Protein AF-A0A7S0T4D9-F1 (afdb_monomer_lite)

pLDDT: mean 81.56, std 19.43, range [29.16, 98.19]

Sequence (264 aa):
RQKGAHVTDAVVVVEGTNDARAVTRAVTPSGGTLTLKGSYNAKMGHYNVPAEVMRLVAAAAAAHPQVIVLTDSDTAGRQLRSRIVQEVPGALHAFLGTHESSAAADTRYHHAGNVGVEHATPRAIRRALNAARTAASAGGSAGVARAVFAREDLRRLGLCGPQGGEAAPDPLWKALGGVAARRRLVGEFLGVGDCDARQLLRQMNLFFSKSEVDAAVASLPKDGEAVPAKLTDGGSDKGTGAAKEPDFDLFAYVAPGEAPPGFR

Foldseek 3Di:
DPPDDALLQEEEEEADDLLLVLQCVLHNRPLGYAHQPWDQDPVVRAIDGDPVSLVVQQVRLVVTPAYEYDYWLARNRLRHVLQCCQSPQRHWYFAAFLVQAFACADDPQDHGLAITSSRHDSVRSSVRSRLTGGWCAPHHPRAQNDPQDDLVNCVVLQQDADDDPPDDRDPQQVLLVHNQLLNQQLSNGRSNGRDHSVRSSSVCRTRNDPVSSVLSSVQRDDRPGDRDDRRDNRPDDPDDDDDDDDDDDPPDDDDPPDDDPPTD

Structure (mmCIF, N/CA/C/O backbone):
data_AF-A0A7S0T4D9-F1
#
_entry.id   AF-A0A7S0T4D9-F1
#
loop_
_atom_site.group_PDB
_atom_site.id
_atom_site.type_symbol
_atom_site.label_atom_id
_atom_site.label_alt_id
_atom_site.label_comp_id
_atom_site.label_asym_id
_atom_site.label_entity_id
_atom_site.label_seq_id
_atom_site.pdbx_PDB_ins_code
_atom_site.Cartn_x
_atom_site.Cartn_y
_atom_site.Cartn_z
_atom_site.occupancy
_atom_site.B_iso_or_equiv
_atom_site.auth_seq_id
_atom_site.auth_comp_id
_atom_site.auth_asym_id
_atom_site.auth_atom_id
_atom_site.pdbx_PDB_model_num
ATOM 1 N N . ARG A 1 1 ? -27.128 -10.957 2.489 1.00 33.22 1 ARG A N 1
ATOM 2 C CA . ARG A 1 1 ? -27.180 -9.486 2.299 1.00 33.22 1 ARG A CA 1
ATOM 3 C C . ARG A 1 1 ? -26.476 -8.830 3.487 1.00 33.22 1 ARG A C 1
ATOM 5 O O . ARG A 1 1 ? -27.115 -8.633 4.509 1.00 33.22 1 ARG A O 1
ATOM 12 N N . GLN A 1 2 ? -25.167 -8.581 3.408 1.00 33.50 2 GLN A N 1
ATOM 13 C CA . GLN A 1 2 ? -24.481 -7.760 4.412 1.00 33.50 2 GLN A CA 1
ATOM 14 C C . GLN A 1 2 ? -24.824 -6.297 4.110 1.00 33.50 2 GLN A C 1
ATOM 16 O O . GLN A 1 2 ? -24.612 -5.850 2.985 1.00 33.50 2 GLN A O 1
ATOM 21 N N . LYS A 1 3 ? -25.413 -5.572 5.069 1.00 35.25 3 LYS A N 1
ATOM 22 C CA . LYS A 1 3 ? -25.436 -4.104 5.020 1.00 35.25 3 LYS A CA 1
ATOM 23 C C . LYS A 1 3 ? -23.968 -3.674 5.023 1.00 35.25 3 LYS A C 1
ATOM 25 O O . LYS A 1 3 ? -23.297 -3.870 6.030 1.00 35.25 3 LYS A O 1
ATOM 30 N N . GLY A 1 4 ? -23.455 -3.235 3.875 1.00 40.69 4 GLY A N 1
ATOM 31 C CA . GLY A 1 4 ? -22.057 -2.845 3.734 1.00 40.69 4 GLY A CA 1
ATOM 32 C C . GLY A 1 4 ? -21.788 -1.659 4.645 1.00 40.69 4 GLY A C 1
ATOM 33 O O . GLY A 1 4 ? -22.365 -0.598 4.433 1.00 40.69 4 GLY A O 1
ATOM 34 N N . ALA A 1 5 ? -20.980 -1.859 5.684 1.00 55.09 5 ALA A N 1
ATOM 35 C CA . ALA A 1 5 ? -20.487 -0.755 6.494 1.00 55.09 5 ALA A CA 1
ATOM 36 C C . ALA A 1 5 ? -19.731 0.200 5.561 1.00 55.09 5 ALA A C 1
ATOM 38 O O . ALA A 1 5 ? -18.856 -0.224 4.798 1.00 55.09 5 ALA A O 1
ATOM 39 N N . HIS A 1 6 ? -20.165 1.458 5.548 1.00 66.25 6 HIS A N 1
ATOM 40 C CA . HIS A 1 6 ? -19.620 2.467 4.657 1.00 66.25 6 HIS A CA 1
ATOM 41 C C . HIS A 1 6 ? -18.226 2.864 5.148 1.00 66.25 6 HIS A C 1
ATOM 43 O O . HIS A 1 6 ? -17.935 2.784 6.337 1.00 66.25 6 HIS A O 1
ATOM 49 N N . VAL A 1 7 ? -17.369 3.362 4.252 1.00 70.50 7 VAL A N 1
ATOM 50 C CA . VAL A 1 7 ? -16.059 3.937 4.623 1.00 70.50 7 VAL A CA 1
ATOM 51 C C . VAL A 1 7 ? -16.165 4.993 5.739 1.00 70.50 7 VAL A C 1
ATOM 53 O O . VAL A 1 7 ? -15.232 5.197 6.510 1.00 70.50 7 VAL A O 1
ATOM 56 N N . THR A 1 8 ? -17.323 5.645 5.858 1.00 77.06 8 THR A N 1
ATOM 57 C CA . THR A 1 8 ? -17.649 6.609 6.914 1.00 77.06 8 THR A CA 1
ATOM 58 C C . THR A 1 8 ? -17.769 5.983 8.305 1.00 77.06 8 THR A C 1
ATOM 60 O O . THR A 1 8 ? -17.696 6.711 9.286 1.00 77.06 8 THR A O 1
ATOM 63 N N . ASP A 1 9 ? -17.903 4.662 8.423 1.00 84.44 9 ASP A N 1
ATOM 64 C CA . ASP A 1 9 ? -18.039 3.925 9.691 1.00 84.44 9 ASP A CA 1
ATOM 65 C C . ASP A 1 9 ? -16.707 3.322 10.179 1.00 84.44 9 ASP A C 1
ATOM 67 O O . ASP A 1 9 ? -16.677 2.523 11.118 1.00 84.44 9 ASP A O 1
ATOM 71 N N . ALA A 1 10 ? -15.596 3.679 9.528 1.00 92.00 10 ALA A N 1
ATOM 72 C CA . ALA A 1 10 ? -14.271 3.145 9.814 1.00 92.00 10 ALA A CA 1
ATOM 73 C C . ALA A 1 10 ? -13.427 4.078 10.696 1.00 92.00 10 ALA A C 1
ATOM 75 O O . ALA A 1 10 ? -13.675 5.282 10.785 1.00 92.00 10 ALA A O 1
ATOM 76 N N . VAL A 1 11 ? -12.371 3.519 11.287 1.00 97.06 11 VAL A N 1
ATOM 77 C CA . VAL A 1 11 ? -11.176 4.268 11.708 1.00 97.06 11 VAL A CA 1
ATOM 78 C C . VAL A 1 11 ? -10.163 4.200 10.571 1.00 97.06 11 VAL A C 1
ATOM 80 O O . VAL A 1 11 ? -9.852 3.103 10.099 1.00 97.06 11 VAL A O 1
ATOM 83 N N . VAL A 1 12 ? -9.624 5.339 10.130 1.00 97.56 12 VAL A N 1
ATOM 84 C CA . VAL A 1 12 ? -8.596 5.355 9.075 1.00 97.56 12 VAL A CA 1
ATOM 85 C C . VAL A 1 12 ? -7.211 5.540 9.687 1.00 97.56 12 VAL A C 1
ATOM 87 O O . VAL A 1 12 ? -6.925 6.549 10.328 1.00 97.56 12 VAL A O 1
ATOM 90 N N . VAL A 1 13 ? -6.343 4.555 9.486 1.00 98.12 13 VAL A N 1
ATOM 91 C CA . VAL A 1 13 ? -4.964 4.535 9.972 1.00 98.12 13 VAL A CA 1
ATOM 92 C C . VAL A 1 13 ? -4.040 4.987 8.848 1.00 98.12 13 VAL A C 1
ATOM 94 O O . VAL A 1 13 ? -4.022 4.376 7.781 1.00 98.12 13 VAL A O 1
ATOM 97 N N . VAL A 1 14 ? -3.266 6.035 9.093 1.00 97.62 14 VAL A N 1
ATOM 98 C CA . VAL A 1 14 ? -2.359 6.655 8.119 1.00 97.62 14 VAL A CA 1
ATOM 99 C C . VAL A 1 14 ? -0.944 6.780 8.669 1.00 97.62 14 VAL A C 1
ATOM 101 O O . VAL A 1 14 ? -0.722 6.586 9.863 1.00 97.62 14 VAL A O 1
ATOM 104 N N . GLU A 1 15 ? 0.031 7.098 7.823 1.00 92.81 15 GLU A N 1
ATOM 105 C CA . GLU A 1 15 ? 1.434 7.186 8.227 1.00 92.8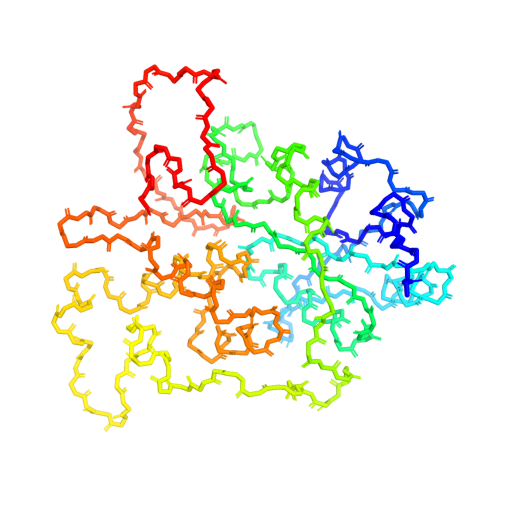1 15 GLU A CA 1
ATOM 106 C C . GLU A 1 15 ? 1.705 8.399 9.131 1.00 92.81 15 GLU A C 1
ATOM 108 O O . GLU A 1 15 ? 2.162 8.241 10.274 1.00 92.81 15 GLU A O 1
ATOM 113 N N . GLY A 1 16 ? 1.327 9.591 8.667 1.00 92.88 16 GLY A N 1
ATOM 114 C CA . GLY A 1 16 ? 1.595 10.864 9.320 1.00 92.88 16 GLY A CA 1
ATOM 115 C C . GLY A 1 16 ? 0.408 11.829 9.386 1.00 92.88 16 GLY A C 1
ATOM 116 O O . GLY A 1 16 ? -0.730 11.562 8.999 1.00 92.88 16 GLY A O 1
ATOM 117 N N . THR A 1 17 ? 0.679 13.009 9.945 1.00 93.25 17 THR A N 1
ATOM 118 C CA . THR A 1 17 ? -0.342 14.039 10.200 1.00 93.25 17 THR A CA 1
ATOM 119 C C . THR A 1 17 ? -0.872 14.679 8.914 1.00 93.25 17 THR A C 1
ATOM 121 O O . THR A 1 17 ? -2.040 15.070 8.860 1.00 93.25 17 THR A O 1
ATOM 124 N N . ASN A 1 18 ? -0.037 14.820 7.881 1.00 93.44 18 ASN A N 1
ATOM 125 C CA . ASN A 1 18 ? -0.464 15.401 6.606 1.00 93.44 18 ASN A CA 1
ATOM 126 C C . ASN A 1 18 ? -1.436 14.471 5.869 1.00 93.44 18 ASN A C 1
ATOM 128 O O . ASN A 1 18 ? -2.467 14.943 5.384 1.00 93.44 18 ASN A O 1
ATOM 132 N N . ASP A 1 19 ? -1.191 13.164 5.918 1.00 95.44 19 ASP A N 1
ATOM 133 C CA . ASP A 1 19 ? -2.092 12.133 5.395 1.00 95.44 19 ASP A CA 1
ATOM 134 C C . ASP A 1 19 ? -3.431 12.161 6.115 1.00 95.44 19 ASP A C 1
ATOM 136 O O . ASP A 1 19 ? -4.485 12.147 5.482 1.00 95.44 19 ASP A O 1
ATOM 140 N N . ALA A 1 20 ? -3.410 12.297 7.446 1.00 95.88 20 ALA A N 1
ATOM 141 C CA . ALA A 1 20 ? -4.629 12.393 8.243 1.00 95.88 20 ALA A CA 1
ATOM 142 C C . ALA A 1 20 ? -5.468 13.601 7.808 1.00 95.88 20 ALA A C 1
ATOM 144 O O . ALA A 1 20 ? -6.685 13.498 7.659 1.00 95.88 20 ALA A O 1
ATOM 145 N N . ARG A 1 21 ? -4.821 14.742 7.538 1.00 95.50 21 ARG A N 1
ATOM 146 C CA . ARG A 1 21 ? -5.496 15.930 6.996 1.00 95.50 21 ARG A CA 1
ATOM 147 C C . ARG A 1 21 ? -6.050 15.673 5.596 1.00 95.50 21 ARG A C 1
ATOM 149 O O . ARG A 1 21 ? -7.150 16.135 5.306 1.00 95.50 21 ARG A O 1
ATOM 156 N N . ALA A 1 22 ? -5.317 14.977 4.729 1.00 95.56 22 ALA A N 1
ATOM 157 C CA . ALA A 1 22 ? -5.773 14.653 3.379 1.00 95.56 22 ALA A CA 1
ATOM 158 C C . ALA A 1 22 ? -6.981 13.713 3.385 1.00 95.56 22 ALA A C 1
ATOM 160 O O . ALA A 1 22 ? -7.964 13.983 2.693 1.00 95.56 22 ALA A O 1
ATOM 161 N N . VAL A 1 23 ? -6.962 12.697 4.248 1.00 95.81 23 VAL A N 1
ATOM 162 C CA . VAL A 1 23 ? -8.109 11.820 4.492 1.00 95.81 23 VAL A CA 1
ATOM 163 C C . VAL A 1 23 ? -9.301 12.625 4.990 1.00 95.81 23 VAL A C 1
ATOM 165 O O . VAL A 1 23 ? -10.350 12.546 4.363 1.00 95.81 23 VAL A O 1
ATOM 168 N N . THR A 1 24 ? -9.145 13.464 6.019 1.00 94.06 24 THR A N 1
ATOM 169 C CA . THR A 1 24 ? -10.251 14.277 6.562 1.00 94.06 24 THR A CA 1
ATOM 170 C C . THR A 1 24 ? -10.853 15.236 5.529 1.00 94.06 24 THR A C 1
ATOM 172 O O . THR A 1 24 ? -12.060 15.472 5.541 1.00 94.06 24 THR A O 1
ATOM 175 N N . ARG A 1 25 ? -10.048 15.770 4.595 1.00 93.56 25 ARG A N 1
ATOM 176 C CA . ARG A 1 25 ? -10.555 16.565 3.456 1.00 93.56 25 ARG A CA 1
ATOM 177 C C . ARG A 1 25 ? -11.352 15.723 2.456 1.00 93.56 25 ARG A C 1
ATOM 179 O O . ARG A 1 25 ? -12.212 16.254 1.757 1.00 93.56 25 ARG A O 1
ATOM 186 N N . ALA A 1 26 ? -11.039 14.436 2.334 1.00 94.00 26 ALA A N 1
ATOM 187 C CA . ALA A 1 26 ? -11.672 13.531 1.384 1.00 94.00 26 ALA A CA 1
ATOM 188 C C . ALA A 1 26 ? -12.946 12.879 1.927 1.00 94.00 26 ALA A C 1
ATOM 190 O O . ALA A 1 26 ? -13.907 12.700 1.171 1.00 94.00 26 ALA A O 1
ATOM 191 N N . VAL A 1 27 ?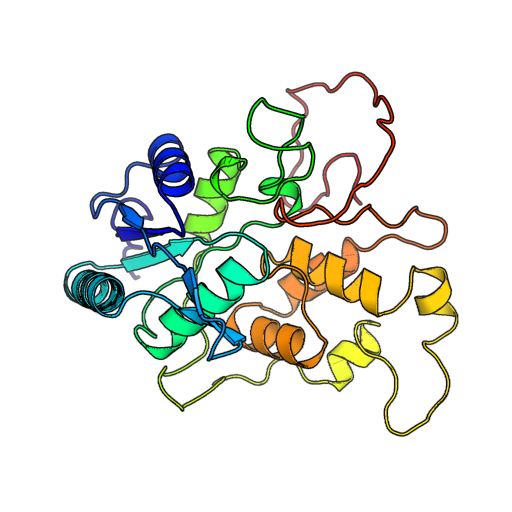 -12.934 12.510 3.205 1.00 92.50 27 VAL A N 1
ATOM 192 C CA . VAL A 1 27 ? -14.006 11.828 3.928 1.00 92.50 27 VAL A CA 1
ATOM 193 C C . VAL A 1 27 ? -13.866 12.115 5.423 1.00 92.50 27 VAL A C 1
ATOM 195 O O . VAL A 1 27 ? -12.759 12.221 5.938 1.00 92.50 27 VAL A O 1
ATOM 198 N N . THR A 1 28 ? -14.982 12.215 6.143 1.00 89.88 28 THR A N 1
ATOM 199 C CA . THR A 1 28 ? -14.981 12.312 7.609 1.00 89.88 28 THR A CA 1
ATOM 200 C C . THR A 1 28 ? -15.311 10.936 8.202 1.00 89.88 28 THR A C 1
ATOM 202 O O . THR A 1 28 ? -16.490 10.595 8.290 1.00 89.88 28 THR A O 1
ATOM 205 N N . PRO A 1 29 ? -14.305 10.108 8.549 1.00 89.50 29 PRO A N 1
ATOM 206 C CA . PRO A 1 29 ? -14.542 8.817 9.191 1.00 89.50 29 PRO A CA 1
ATOM 207 C C . PRO A 1 29 ? -15.088 9.021 10.609 1.00 89.50 29 PRO A C 1
ATOM 209 O O . PRO A 1 29 ? -14.523 9.789 11.387 1.00 89.50 29 PRO A O 1
ATOM 212 N N . SER A 1 30 ? -16.166 8.327 10.968 1.00 88.31 30 SER A N 1
ATOM 213 C CA . SER A 1 30 ? -16.805 8.436 12.288 1.00 88.31 30 SER A CA 1
ATOM 214 C C . SER A 1 30 ? -15.922 7.911 13.422 1.00 88.31 30 SER A C 1
ATOM 216 O O . SER A 1 30 ? -15.979 8.440 14.529 1.00 88.31 30 SER A O 1
ATOM 218 N N . GLY A 1 31 ? -15.058 6.929 13.139 1.00 89.44 31 GLY A N 1
ATOM 219 C CA . GLY A 1 31 ? -14.020 6.460 14.058 1.00 89.44 31 GLY A CA 1
ATOM 220 C C . GLY A 1 31 ? -12.784 7.370 14.120 1.00 89.44 31 GLY A C 1
ATOM 221 O O . GLY A 1 31 ? -11.864 7.113 14.892 1.00 89.44 31 GLY A O 1
ATOM 222 N N . GLY A 1 32 ? -12.744 8.436 13.318 1.00 94.62 32 GLY A N 1
ATOM 223 C CA . GLY A 1 32 ? -11.612 9.351 13.233 1.00 94.62 32 GLY A CA 1
ATOM 224 C C . GLY A 1 32 ? -10.409 8.778 12.478 1.00 94.62 32 GLY A C 1
ATOM 225 O O . GLY A 1 32 ? -10.501 7.794 11.737 1.00 94.62 32 GLY A O 1
ATOM 226 N N . THR A 1 33 ? -9.266 9.444 12.642 1.00 96.50 33 THR A N 1
ATOM 227 C CA . THR A 1 33 ? -7.988 9.058 12.035 1.00 96.50 33 THR A CA 1
ATOM 228 C C . THR A 1 33 ? -6.947 8.733 13.105 1.00 96.50 33 THR A C 1
ATOM 230 O O . THR A 1 33 ? -6.875 9.389 14.145 1.00 96.50 33 THR A O 1
ATOM 233 N N . LEU A 1 34 ? -6.119 7.720 12.848 1.00 96.75 34 LEU A N 1
ATOM 234 C CA . LEU A 1 34 ? -4.983 7.334 13.689 1.00 96.75 34 LEU A CA 1
ATOM 235 C C . LEU A 1 34 ? -3.693 7.423 12.875 1.00 96.75 34 LEU A C 1
ATOM 237 O O . LEU A 1 34 ? -3.675 7.071 11.702 1.00 96.75 34 LEU A O 1
ATOM 241 N N . THR A 1 35 ? -2.604 7.871 13.497 1.00 96.88 35 THR A N 1
ATOM 242 C CA . THR A 1 35 ? -1.299 8.016 12.830 1.00 96.88 35 THR A CA 1
ATOM 243 C C . THR A 1 35 ? -0.325 6.956 13.325 1.00 96.88 35 THR A C 1
ATOM 245 O O . THR A 1 35 ? -0.217 6.737 14.531 1.00 96.88 35 THR A O 1
ATOM 248 N N . LEU A 1 36 ? 0.393 6.309 12.405 1.00 93.62 36 LEU A N 1
ATOM 249 C CA . LEU A 1 36 ? 1.367 5.265 12.721 1.00 93.62 36 LEU A CA 1
ATOM 250 C C . LEU A 1 36 ? 2.658 5.836 13.308 1.00 93.62 36 LEU A C 1
ATOM 252 O O . LEU A 1 36 ? 3.296 5.159 14.113 1.00 93.62 36 LEU A O 1
ATOM 256 N N . LYS A 1 37 ? 3.028 7.072 12.940 1.00 88.56 37 LYS A N 1
ATOM 257 C CA . LYS A 1 37 ? 4.258 7.738 13.409 1.00 88.56 37 LYS A CA 1
ATOM 258 C C . LYS A 1 37 ? 5.478 6.823 13.254 1.00 88.56 37 LYS A C 1
ATOM 260 O O . LYS A 1 37 ? 6.270 6.650 14.184 1.00 88.56 37 LYS A O 1
ATOM 265 N N . GLY A 1 38 ? 5.565 6.179 12.090 1.00 84.94 38 GLY A N 1
ATOM 266 C CA . GLY A 1 38 ? 6.622 5.232 11.777 1.00 84.94 38 GLY A CA 1
ATOM 267 C C . GLY A 1 38 ? 7.998 5.880 11.886 1.00 84.94 38 GLY A C 1
ATOM 268 O O . GLY A 1 38 ? 8.175 7.054 11.569 1.00 84.94 38 GLY A O 1
ATOM 269 N N . SER A 1 39 ? 8.985 5.119 12.348 1.00 85.25 39 SER A N 1
ATOM 270 C CA . SER A 1 39 ? 10.375 5.583 12.386 1.00 85.25 39 SER A CA 1
ATOM 271 C C . SER A 1 39 ? 11.326 4.479 11.953 1.00 85.25 39 SER A C 1
ATOM 273 O O . SER A 1 39 ? 11.115 3.300 12.255 1.00 85.25 39 SER A O 1
ATOM 275 N N . TYR A 1 40 ? 12.376 4.860 11.226 1.00 88.25 40 TYR A N 1
ATOM 276 C CA . TYR A 1 40 ? 13.391 3.917 10.779 1.00 88.25 40 TYR A CA 1
ATOM 277 C C . TYR A 1 40 ? 14.240 3.442 11.961 1.00 88.25 40 TYR A C 1
ATOM 279 O O . TYR A 1 40 ? 14.867 4.241 12.660 1.00 88.25 40 TYR A O 1
ATOM 287 N N . ASN A 1 41 ? 14.288 2.129 12.183 1.00 85.94 41 ASN A N 1
ATOM 288 C CA . ASN A 1 41 ? 15.143 1.532 13.197 1.00 85.94 41 ASN A CA 1
ATOM 289 C C . ASN A 1 41 ? 16.434 1.020 12.552 1.00 85.94 41 ASN A C 1
ATOM 291 O O . ASN A 1 41 ? 16.473 -0.080 12.000 1.00 85.94 41 ASN A O 1
ATOM 295 N N . ALA A 1 42 ? 17.516 1.790 12.690 1.00 85.00 42 ALA A N 1
ATOM 296 C CA . ALA A 1 42 ? 18.818 1.447 12.119 1.00 85.00 42 ALA A CA 1
ATOM 297 C C . ALA A 1 42 ? 19.374 0.093 12.603 1.00 85.00 42 ALA A C 1
ATOM 299 O O . ALA A 1 42 ? 20.077 -0.574 11.852 1.00 85.00 42 ALA A O 1
ATOM 300 N N . LYS A 1 43 ? 19.038 -0.349 13.825 1.00 85.56 43 LYS A N 1
ATOM 301 C CA . LYS A 1 43 ? 19.496 -1.646 14.356 1.00 85.56 43 LYS A CA 1
ATOM 302 C C . LYS A 1 43 ? 18.782 -2.827 13.703 1.00 85.56 43 LYS A C 1
ATOM 304 O O . LYS A 1 43 ? 19.361 -3.899 13.587 1.00 85.56 43 LYS A O 1
ATOM 309 N N . MET A 1 44 ? 17.522 -2.639 13.317 1.00 78.44 44 MET A N 1
ATOM 310 C CA . MET A 1 44 ? 16.695 -3.684 12.709 1.00 78.44 44 MET A CA 1
ATOM 311 C C . MET A 1 44 ? 16.661 -3.611 11.175 1.00 78.44 44 MET A C 1
ATOM 313 O O . MET A 1 44 ? 16.174 -4.540 10.531 1.00 78.44 44 MET A O 1
ATOM 317 N N . GLY A 1 45 ? 17.154 -2.514 10.591 1.00 81.94 45 GLY A N 1
ATOM 318 C CA . GLY A 1 45 ? 17.187 -2.294 9.145 1.00 81.94 45 GLY A CA 1
ATOM 319 C C . GLY A 1 45 ? 15.812 -2.053 8.512 1.00 81.94 45 GLY A C 1
ATOM 320 O O . GLY A 1 45 ? 15.653 -2.265 7.313 1.00 81.94 45 GLY A O 1
ATOM 321 N N . HIS A 1 46 ? 14.801 -1.673 9.300 1.00 84.19 46 HIS A N 1
ATOM 322 C CA . HIS A 1 46 ? 13.441 -1.433 8.813 1.00 84.19 46 HIS A CA 1
ATOM 323 C C . HIS A 1 46 ? 12.675 -0.419 9.677 1.00 84.19 46 HIS A C 1
ATOM 325 O O . HIS A 1 46 ? 13.035 -0.149 10.826 1.00 84.19 46 HIS A O 1
ATOM 331 N N . TYR A 1 47 ? 11.606 0.145 9.115 1.00 89.00 47 TYR A N 1
ATOM 332 C CA . TYR A 1 47 ? 10.663 1.028 9.794 1.00 89.00 47 TYR A CA 1
ATOM 333 C C . TYR A 1 47 ? 9.810 0.248 10.791 1.00 89.00 47 TYR A C 1
ATOM 335 O O . TYR A 1 47 ? 9.269 -0.810 10.465 1.00 89.00 47 TYR A O 1
ATOM 343 N N . ASN A 1 48 ? 9.664 0.785 12.001 1.00 88.31 48 ASN A N 1
ATOM 344 C CA . ASN A 1 48 ? 8.773 0.231 13.016 1.00 88.31 48 ASN A CA 1
ATOM 345 C C . ASN A 1 48 ? 7.625 1.192 13.335 1.00 88.31 48 ASN A C 1
ATOM 347 O O . ASN A 1 48 ? 7.753 2.408 13.175 1.00 88.31 48 ASN A O 1
ATOM 351 N N . VAL A 1 49 ? 6.538 0.613 13.843 1.00 91.06 49 VAL A N 1
ATOM 352 C CA . VAL A 1 49 ? 5.464 1.345 14.514 1.00 91.06 49 VAL A CA 1
ATOM 353 C C . VAL A 1 49 ? 5.674 1.230 16.029 1.00 91.06 49 VAL A C 1
ATOM 355 O O . VAL A 1 49 ? 5.843 0.105 16.516 1.00 91.06 49 VAL A O 1
ATOM 358 N N . PRO A 1 50 ? 5.617 2.335 16.797 1.00 93.38 50 PRO A N 1
ATOM 359 C CA . PRO A 1 50 ? 5.715 2.276 18.250 1.00 93.38 50 PRO A CA 1
ATOM 360 C C . PRO A 1 50 ? 4.665 1.341 18.867 1.00 93.38 50 PRO A C 1
ATOM 362 O O . PRO A 1 50 ? 3.494 1.358 18.488 1.00 93.38 50 PRO A O 1
ATOM 365 N N . ALA A 1 51 ? 5.060 0.562 19.877 1.00 92.56 51 ALA A N 1
ATOM 366 C CA . ALA A 1 51 ? 4.191 -0.449 20.492 1.00 92.56 51 ALA A CA 1
ATOM 367 C C . ALA A 1 51 ? 2.905 0.129 21.116 1.00 92.56 51 ALA A C 1
ATOM 369 O O . ALA A 1 51 ? 1.895 -0.561 21.230 1.00 92.56 51 ALA A O 1
ATOM 370 N N . GLU A 1 52 ? 2.931 1.385 21.559 1.00 94.94 52 GLU A N 1
ATOM 371 C CA . GLU A 1 52 ? 1.736 2.088 22.035 1.00 94.94 52 GLU A CA 1
ATOM 372 C C . GLU A 1 52 ? 0.759 2.376 20.891 1.00 94.94 52 GLU A C 1
ATOM 374 O O . GLU A 1 52 ? -0.423 2.065 20.997 1.00 94.94 52 GLU A O 1
ATOM 379 N N . VAL A 1 53 ? 1.264 2.879 19.763 1.00 95.75 53 VAL A N 1
ATOM 380 C CA . VAL A 1 53 ? 0.453 3.143 18.570 1.00 95.75 53 VAL A CA 1
ATOM 381 C C . VAL A 1 53 ? -0.163 1.848 18.049 1.00 95.75 53 VAL A C 1
ATOM 383 O O . VAL A 1 53 ? -1.332 1.826 17.678 1.00 95.75 53 VAL A O 1
ATOM 386 N N . MET A 1 54 ? 0.575 0.739 18.103 1.00 95.94 54 MET A N 1
ATOM 387 C CA . MET A 1 54 ? 0.034 -0.552 17.689 1.00 95.94 54 MET A CA 1
ATOM 388 C C . MET A 1 54 ? -1.089 -1.063 18.580 1.00 95.94 54 MET A C 1
ATOM 390 O O . MET A 1 54 ? -2.097 -1.562 18.081 1.00 95.94 54 MET A O 1
ATOM 394 N N . ARG A 1 55 ? -0.974 -0.843 19.893 1.00 96.44 55 ARG A N 1
ATOM 395 C CA . ARG A 1 55 ? -2.069 -1.113 20.828 1.00 96.44 55 ARG A CA 1
ATOM 396 C C . ARG A 1 55 ? -3.306 -0.273 20.517 1.00 96.44 55 ARG A C 1
ATOM 398 O O . ARG A 1 55 ? -4.409 -0.802 20.610 1.00 96.44 55 ARG A O 1
ATOM 405 N N . LEU A 1 56 ? -3.144 0.983 20.095 1.00 97.00 56 LEU A N 1
ATOM 406 C CA . LEU A 1 56 ? -4.270 1.822 19.666 1.00 97.00 56 LEU A CA 1
ATOM 407 C C . LEU A 1 56 ? -4.935 1.287 18.393 1.00 97.00 56 LEU A C 1
ATOM 409 O O . LEU A 1 56 ? -6.160 1.228 18.337 1.00 97.00 56 LEU A O 1
ATOM 413 N N . VAL A 1 57 ? -4.156 0.851 17.397 1.00 96.94 57 VAL A N 1
ATOM 414 C CA . VAL A 1 57 ? -4.712 0.254 16.169 1.00 96.94 57 VAL A CA 1
ATOM 415 C C . VAL A 1 57 ? -5.461 -1.046 16.482 1.00 96.94 57 VAL A C 1
ATOM 417 O O . VAL A 1 57 ? -6.568 -1.249 15.986 1.00 96.94 57 VAL A O 1
ATOM 420 N N . ALA A 1 58 ? -4.906 -1.903 17.342 1.00 96.69 58 ALA A N 1
ATOM 421 C CA . ALA A 1 58 ? -5.566 -3.133 17.773 1.00 96.69 58 ALA A CA 1
ATOM 422 C C . ALA A 1 58 ? -6.857 -2.854 18.566 1.00 96.69 58 ALA A C 1
ATOM 424 O O . ALA A 1 58 ? -7.884 -3.483 18.314 1.00 96.69 58 ALA A O 1
ATOM 425 N N . ALA A 1 59 ? -6.835 -1.877 19.478 1.00 96.62 59 ALA A N 1
ATOM 426 C CA . ALA A 1 59 ? -8.022 -1.452 20.218 1.00 96.62 59 ALA A CA 1
ATOM 427 C C . ALA A 1 59 ? -9.102 -0.889 19.281 1.00 96.62 59 ALA A C 1
ATOM 429 O O . ALA A 1 59 ? -10.274 -1.232 19.423 1.00 96.62 59 ALA A O 1
ATOM 430 N N . ALA A 1 60 ? -8.713 -0.094 18.280 1.00 96.12 60 ALA A N 1
ATOM 431 C CA . ALA A 1 60 ? -9.626 0.404 17.258 1.00 96.12 60 ALA A CA 1
ATOM 432 C C . ALA A 1 60 ? -10.269 -0.740 16.459 1.00 96.12 60 ALA A C 1
ATOM 434 O O . ALA A 1 60 ? -11.473 -0.716 16.222 1.00 96.12 60 ALA A O 1
ATOM 435 N N . ALA A 1 61 ? -9.501 -1.774 16.105 1.00 95.06 61 ALA A N 1
ATOM 436 C CA . ALA A 1 61 ? -10.019 -2.941 15.389 1.00 95.06 61 ALA A CA 1
ATOM 437 C C . ALA A 1 61 ? -10.999 -3.780 16.223 1.00 95.06 61 ALA A C 1
ATOM 439 O O . ALA A 1 61 ? -11.858 -4.447 15.656 1.00 95.06 61 ALA A O 1
ATOM 440 N N . ALA A 1 62 ? -10.891 -3.738 17.553 1.00 94.06 62 ALA A N 1
ATOM 441 C CA . ALA A 1 62 ? -11.845 -4.377 18.456 1.00 94.06 62 ALA A CA 1
ATOM 442 C C . ALA A 1 62 ? -13.103 -3.522 18.705 1.00 94.06 62 ALA A C 1
ATOM 444 O O . ALA A 1 62 ? -14.178 -4.070 18.940 1.00 94.06 62 ALA A O 1
ATOM 445 N N . ALA A 1 63 ? -12.970 -2.193 18.682 1.00 93.62 63 ALA A N 1
ATOM 446 C CA . ALA A 1 63 ? -14.039 -1.258 19.035 1.00 93.62 63 ALA A CA 1
ATOM 447 C C . ALA A 1 63 ? -14.877 -0.777 17.838 1.00 93.62 63 ALA A C 1
ATOM 449 O O . ALA A 1 63 ? -16.009 -0.332 18.030 1.00 93.62 63 ALA A O 1
ATOM 450 N N . HIS A 1 64 ? -14.343 -0.851 16.617 1.00 91.62 64 HIS A N 1
ATOM 451 C CA . HIS A 1 64 ? -14.997 -0.339 15.416 1.00 91.62 64 HIS A CA 1
ATOM 452 C C . HIS A 1 64 ? -15.273 -1.446 14.395 1.00 91.62 64 HIS A C 1
ATOM 454 O O . HIS A 1 64 ? -14.504 -2.403 14.304 1.00 91.62 64 HIS A O 1
ATOM 460 N N . PRO A 1 65 ? -16.328 -1.307 13.566 1.00 89.94 65 PRO A N 1
ATOM 461 C CA . PRO A 1 65 ? -16.647 -2.298 12.539 1.00 89.94 65 PRO A CA 1
ATOM 462 C C . PRO A 1 65 ? -15.518 -2.508 11.528 1.00 89.94 65 PRO A C 1
ATOM 464 O O . PRO A 1 65 ? -15.375 -3.598 10.977 1.00 89.94 65 PRO A O 1
ATOM 467 N N . GLN A 1 66 ? -14.757 -1.448 11.241 1.00 93.12 66 GLN A N 1
ATOM 468 C CA . GLN A 1 66 ? -13.675 -1.461 10.268 1.00 93.12 66 GLN A CA 1
ATOM 469 C C . GLN A 1 66 ? -12.520 -0.566 10.716 1.00 93.12 66 GLN A C 1
ATOM 471 O O . GLN A 1 66 ? -12.715 0.559 11.179 1.00 93.12 66 GLN A O 1
ATOM 476 N N . VAL A 1 67 ? -11.306 -1.051 10.476 1.00 97.38 67 VAL A N 1
ATOM 477 C CA . VAL A 1 67 ? -10.077 -0.256 10.492 1.00 97.38 67 VAL A CA 1
ATOM 478 C C . VAL A 1 67 ? -9.479 -0.333 9.099 1.00 97.38 67 VAL A C 1
ATOM 480 O O . VAL A 1 67 ? -9.240 -1.433 8.603 1.00 97.38 67 VAL A O 1
ATOM 483 N N . ILE A 1 68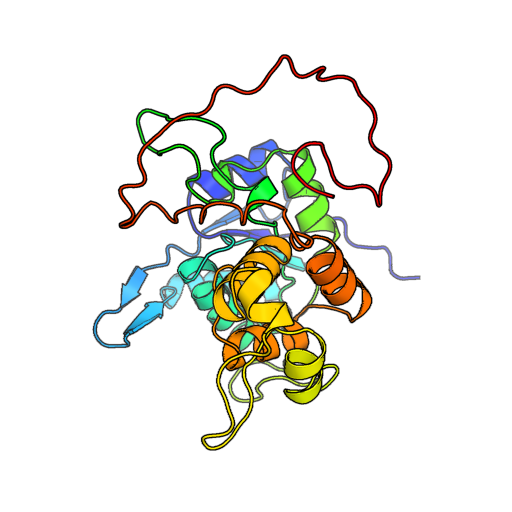 ? -9.259 0.816 8.462 1.00 98.06 68 ILE A N 1
ATOM 484 C CA . ILE A 1 68 ? -8.713 0.902 7.106 1.00 98.06 68 ILE A CA 1
ATOM 485 C C . ILE A 1 68 ? -7.338 1.558 7.161 1.00 98.06 68 ILE A C 1
ATOM 487 O O . ILE A 1 68 ? -7.203 2.701 7.581 1.00 98.06 68 ILE A O 1
ATOM 491 N N . VAL A 1 69 ? -6.317 0.846 6.701 1.00 98.19 69 VAL A N 1
ATOM 492 C CA . VAL A 1 69 ? -4.938 1.323 6.609 1.00 98.19 69 VAL A CA 1
ATOM 493 C C . VAL A 1 69 ? -4.694 1.937 5.233 1.00 98.19 69 VAL A C 1
ATOM 495 O O . VAL A 1 69 ? -4.836 1.251 4.217 1.00 98.19 69 VAL A O 1
ATOM 498 N N . LEU A 1 70 ? -4.270 3.198 5.199 1.00 97.69 70 LEU A N 1
ATOM 499 C CA . LEU A 1 70 ? -3.831 3.911 4.002 1.00 97.69 70 LEU A CA 1
ATOM 500 C C . LEU A 1 70 ? -2.459 4.544 4.272 1.00 97.69 70 LEU A C 1
ATOM 502 O O . LEU A 1 70 ? -2.362 5.560 4.950 1.00 97.69 70 LEU A O 1
ATOM 506 N N . THR A 1 71 ? -1.409 3.911 3.759 1.00 95.75 71 THR A N 1
ATOM 507 C CA . THR A 1 71 ? -0.020 4.394 3.835 1.00 95.75 71 THR A CA 1
ATOM 508 C C . THR A 1 71 ? 0.455 4.871 2.473 1.00 95.75 71 THR A C 1
ATOM 510 O O . THR A 1 71 ? -0.172 4.543 1.458 1.00 95.75 71 THR A O 1
ATOM 513 N N . ASP A 1 72 ? 1.617 5.510 2.461 1.00 93.88 72 ASP A N 1
ATOM 514 C CA . ASP A 1 72 ? 2.308 5.901 1.242 1.00 93.88 72 ASP A CA 1
ATOM 515 C C . ASP A 1 72 ? 2.669 4.685 0.377 1.00 93.88 72 ASP A C 1
ATOM 517 O O . ASP A 1 72 ? 2.794 3.543 0.851 1.00 93.88 72 ASP A O 1
ATOM 521 N N . SER A 1 73 ? 2.769 4.933 -0.930 1.00 90.06 73 SER A N 1
ATOM 522 C CA . SER A 1 73 ? 3.084 3.945 -1.964 1.00 90.06 73 SER A CA 1
ATOM 523 C C . SER A 1 73 ? 4.592 3.820 -2.174 1.00 90.06 73 SER A C 1
ATOM 525 O O . SER A 1 73 ? 5.093 3.884 -3.298 1.00 90.06 73 SER A O 1
ATOM 527 N N . ASP A 1 74 ? 5.319 3.647 -1.077 1.00 89.75 74 ASP A N 1
ATOM 528 C CA . ASP A 1 74 ? 6.774 3.635 -1.006 1.00 89.75 74 ASP A CA 1
ATOM 529 C C . ASP A 1 74 ? 7.284 2.439 -0.164 1.00 89.75 74 ASP A C 1
ATOM 531 O O . ASP A 1 74 ? 6.552 1.493 0.164 1.00 89.75 74 ASP A O 1
ATOM 535 N N . THR A 1 75 ? 8.579 2.433 0.165 1.00 88.44 75 THR A N 1
ATOM 536 C CA . THR A 1 75 ? 9.153 1.366 0.994 1.00 88.44 75 THR A CA 1
ATOM 537 C C . THR A 1 75 ? 8.776 1.496 2.468 1.00 88.44 75 THR A C 1
ATOM 539 O O . THR A 1 75 ? 8.533 0.455 3.094 1.00 88.44 75 THR A O 1
ATOM 542 N N . ALA A 1 76 ? 8.710 2.709 3.026 1.00 90.50 76 ALA A N 1
ATOM 543 C CA . ALA A 1 76 ? 8.378 2.912 4.433 1.00 90.50 76 ALA A CA 1
ATOM 544 C C . ALA A 1 76 ? 6.928 2.494 4.705 1.00 90.50 76 ALA A C 1
ATOM 546 O O . ALA A 1 76 ? 6.692 1.573 5.497 1.00 90.50 76 ALA A O 1
ATOM 547 N N . GLY A 1 77 ? 5.978 3.029 3.940 1.00 93.50 77 GLY A N 1
ATOM 548 C CA . GLY A 1 77 ? 4.562 2.705 4.019 1.00 93.50 77 GLY A CA 1
ATOM 549 C C . GLY A 1 77 ? 4.296 1.210 3.849 1.00 93.50 77 GLY A C 1
ATOM 550 O O . GLY A 1 77 ? 3.555 0.606 4.632 1.00 93.50 77 GLY A O 1
ATOM 551 N N . ARG A 1 78 ? 4.980 0.532 2.912 1.00 94.00 78 ARG A N 1
ATOM 552 C CA . ARG A 1 78 ? 4.883 -0.935 2.758 1.00 94.00 78 ARG A CA 1
ATOM 553 C C . ARG A 1 78 ? 5.372 -1.706 3.990 1.00 94.00 78 ARG A C 1
ATOM 555 O O . ARG A 1 78 ? 4.805 -2.760 4.320 1.00 94.00 78 ARG A O 1
ATOM 562 N N . GLN A 1 79 ? 6.440 -1.251 4.644 1.00 92.19 79 GLN A N 1
ATOM 563 C CA . GLN A 1 79 ? 6.966 -1.890 5.855 1.00 92.19 79 GLN A CA 1
ATOM 564 C C . GLN A 1 79 ? 6.016 -1.690 7.039 1.00 92.19 79 GLN A C 1
ATOM 566 O O . GLN A 1 79 ? 5.653 -2.674 7.690 1.00 92.19 79 GLN A O 1
ATOM 571 N N . LEU A 1 80 ? 5.523 -0.465 7.246 1.00 94.50 80 LEU A N 1
ATOM 572 C CA . LEU A 1 80 ? 4.520 -0.160 8.268 1.00 94.50 80 LEU A CA 1
ATOM 573 C C . LEU A 1 80 ? 3.246 -0.985 8.052 1.00 94.50 80 LEU A C 1
ATOM 575 O O . LEU A 1 80 ? 2.777 -1.666 8.962 1.00 94.50 80 LEU A O 1
ATOM 579 N N . ARG A 1 81 ? 2.745 -1.037 6.814 1.00 95.50 81 ARG A N 1
ATOM 580 C CA . ARG A 1 81 ? 1.611 -1.882 6.418 1.00 95.50 81 ARG A CA 1
ATOM 581 C C . ARG A 1 81 ? 1.841 -3.350 6.752 1.00 95.50 81 ARG A C 1
ATOM 583 O O . ARG A 1 81 ? 0.954 -3.999 7.298 1.00 95.50 81 ARG A O 1
ATOM 590 N N . SER A 1 82 ? 3.025 -3.879 6.441 1.00 92.38 82 SER A N 1
ATOM 591 C CA . SER A 1 82 ? 3.368 -5.272 6.748 1.00 92.38 82 SER A CA 1
ATOM 592 C C . SER A 1 82 ? 3.349 -5.548 8.251 1.00 92.38 82 SER A C 1
ATOM 594 O O . SER A 1 82 ? 2.984 -6.656 8.641 1.00 92.38 82 SER A O 1
ATOM 596 N N . ARG A 1 83 ? 3.682 -4.556 9.088 1.00 93.69 83 ARG A N 1
ATOM 597 C CA . ARG A 1 83 ? 3.550 -4.671 10.542 1.00 93.69 83 ARG A CA 1
ATOM 598 C C . ARG A 1 83 ? 2.087 -4.749 10.978 1.00 93.69 83 ARG A C 1
ATOM 600 O O . ARG A 1 83 ? 1.761 -5.605 11.794 1.00 93.69 83 ARG A O 1
ATOM 607 N N . ILE A 1 84 ? 1.203 -3.939 10.389 1.00 96.00 84 ILE A N 1
ATOM 608 C CA . ILE A 1 84 ? -0.240 -4.016 10.679 1.00 96.00 84 ILE A CA 1
ATOM 609 C C . ILE A 1 84 ? -0.818 -5.371 10.285 1.00 96.00 84 ILE A C 1
ATOM 611 O O . ILE A 1 84 ? -1.542 -5.959 11.072 1.00 96.00 84 ILE A O 1
ATOM 615 N N . VAL A 1 85 ? -0.446 -5.917 9.123 1.00 95.38 85 VAL A N 1
ATOM 616 C CA . VAL A 1 85 ? -0.895 -7.261 8.711 1.00 95.38 85 VAL A CA 1
ATOM 617 C C . VAL A 1 85 ? -0.534 -8.323 9.754 1.00 95.38 85 VAL A C 1
ATOM 619 O O . VAL A 1 85 ? -1.303 -9.251 9.981 1.00 95.38 85 VAL A O 1
ATOM 622 N N . GLN A 1 86 ? 0.640 -8.202 10.381 1.00 92.19 86 GLN A N 1
ATOM 623 C CA . GLN A 1 86 ? 1.089 -9.146 11.404 1.00 92.19 86 GLN A CA 1
ATOM 624 C C . GLN A 1 86 ? 0.308 -9.002 12.713 1.00 92.19 86 GLN A C 1
ATOM 626 O O . GLN A 1 86 ? -0.044 -10.015 13.308 1.00 92.19 86 GLN A O 1
ATOM 631 N N . GLU A 1 87 ? 0.066 -7.778 13.181 1.00 94.19 87 GLU A N 1
ATOM 632 C CA . GLU A 1 87 ? -0.529 -7.549 14.507 1.00 94.19 87 GLU A CA 1
ATOM 633 C C . GLU A 1 87 ? -2.058 -7.433 14.492 1.00 94.19 87 GLU A C 1
ATOM 635 O O . GLU A 1 87 ? -2.714 -7.777 15.471 1.00 94.19 87 GLU A O 1
ATOM 640 N N . VAL A 1 88 ? -2.633 -6.980 13.379 1.00 96.38 88 VAL A N 1
ATOM 641 C CA . VAL A 1 88 ? -4.064 -6.702 13.213 1.00 96.38 88 VAL A CA 1
ATOM 642 C C . VAL A 1 88 ? -4.541 -7.281 11.869 1.00 96.38 88 VAL A C 1
ATOM 644 O O . VAL A 1 88 ? -4.868 -6.539 10.943 1.00 96.38 88 VAL A O 1
ATOM 647 N N . PRO A 1 89 ? -4.595 -8.619 11.724 1.00 93.38 89 PRO A N 1
ATOM 648 C CA . PRO A 1 89 ? -4.899 -9.277 10.446 1.00 93.38 89 PRO A CA 1
ATOM 649 C C . PRO A 1 89 ? -6.305 -8.978 9.899 1.00 93.38 89 PRO A C 1
ATOM 651 O O . PRO A 1 89 ? -6.538 -9.102 8.699 1.00 93.38 89 PRO A O 1
ATOM 654 N N . GLY A 1 90 ? -7.242 -8.567 10.760 1.00 95.00 90 GLY A N 1
ATOM 655 C CA . GLY A 1 90 ? -8.589 -8.145 10.361 1.00 95.00 90 GLY A CA 1
ATOM 656 C C . GLY A 1 90 ? -8.667 -6.732 9.772 1.00 95.00 90 GLY A C 1
ATOM 657 O O . GLY A 1 90 ? -9.730 -6.347 9.289 1.00 95.00 90 GLY A O 1
ATOM 658 N N . ALA A 1 91 ? -7.578 -5.954 9.803 1.00 97.19 91 ALA A N 1
ATOM 659 C CA . ALA A 1 91 ? -7.559 -4.622 9.215 1.00 97.19 91 ALA A CA 1
ATOM 660 C C . ALA A 1 91 ? -7.738 -4.687 7.689 1.00 97.19 91 ALA A C 1
ATOM 662 O O . ALA A 1 91 ? -7.202 -5.558 6.996 1.00 97.19 91 ALA A O 1
ATOM 663 N N . LEU A 1 92 ? -8.488 -3.725 7.158 1.00 97.81 92 LEU A N 1
ATOM 664 C CA . LEU A 1 92 ? -8.589 -3.484 5.729 1.00 97.81 92 LEU A CA 1
ATOM 665 C C . LEU A 1 92 ? -7.424 -2.604 5.274 1.00 97.81 92 LEU A C 1
ATOM 667 O O . LEU A 1 92 ? -6.907 -1.777 6.018 1.00 97.81 92 LEU A O 1
ATOM 671 N N . HIS A 1 93 ? -7.026 -2.759 4.021 1.00 98.06 93 HIS A N 1
ATOM 672 C CA . HIS A 1 93 ? -5.878 -2.098 3.427 1.00 98.06 93 HIS A CA 1
ATOM 673 C C . HIS A 1 93 ? -6.286 -1.427 2.119 1.00 98.06 93 HIS A C 1
ATOM 675 O O . HIS A 1 93 ? -6.721 -2.098 1.182 1.00 98.06 93 HIS A O 1
ATOM 681 N N . ALA A 1 94 ? -6.130 -0.107 2.073 1.00 97.44 94 ALA A N 1
ATOM 682 C CA . ALA A 1 94 ? -6.331 0.731 0.901 1.00 97.44 94 ALA A CA 1
ATOM 683 C C . ALA A 1 94 ? -4.988 1.042 0.224 1.00 97.44 94 ALA A C 1
ATOM 685 O O . ALA A 1 94 ? -3.942 1.084 0.886 1.00 97.44 94 ALA A O 1
ATOM 686 N N . PHE A 1 95 ? -5.022 1.255 -1.090 1.00 97.25 95 PHE A N 1
ATOM 687 C CA . PHE A 1 95 ? -3.843 1.494 -1.921 1.00 97.25 95 PHE A CA 1
ATOM 688 C C . PHE A 1 95 ? -4.096 2.666 -2.868 1.00 97.25 95 PHE A C 1
ATOM 690 O O . PHE A 1 95 ? -5.184 2.788 -3.436 1.00 97.25 95 PHE A O 1
ATOM 697 N N . LEU A 1 96 ? -3.083 3.513 -3.023 1.00 93.75 96 LEU A N 1
ATOM 698 C CA . LEU A 1 96 ? -3.019 4.576 -4.020 1.00 93.75 96 LEU A CA 1
ATOM 699 C C . LEU A 1 96 ? -1.809 4.300 -4.896 1.00 93.75 96 LEU A C 1
ATOM 701 O O . LEU A 1 96 ? -0.736 4.026 -4.361 1.00 93.75 96 LEU A O 1
ATOM 705 N N . GLY A 1 97 ? -1.983 4.342 -6.214 1.00 91.88 97 GLY A N 1
ATOM 706 C CA . GLY A 1 97 ? -0.837 4.268 -7.107 1.00 91.88 97 GLY A CA 1
ATOM 707 C C . GLY A 1 97 ? -0.001 5.540 -6.990 1.00 91.88 97 GLY A C 1
ATOM 708 O O . GLY A 1 97 ? -0.545 6.615 -6.749 1.00 91.88 97 GLY A O 1
ATOM 709 N N . THR A 1 98 ? 1.306 5.443 -7.215 1.00 87.25 98 THR A N 1
ATOM 710 C CA . THR A 1 98 ? 2.226 6.582 -7.090 1.00 87.25 98 THR A CA 1
ATOM 711 C C . THR A 1 98 ? 1.841 7.754 -7.997 1.00 87.25 98 THR A C 1
ATOM 713 O O . THR A 1 98 ? 1.967 8.906 -7.604 1.00 87.25 98 THR A O 1
ATOM 716 N N . HIS A 1 99 ? 1.284 7.469 -9.178 1.00 83.12 99 HIS A N 1
ATOM 717 C CA . HIS A 1 99 ? 0.763 8.473 -10.114 1.00 83.12 99 HIS A CA 1
ATOM 718 C C . HIS A 1 99 ? -0.411 9.300 -9.552 1.00 83.12 99 HIS A C 1
ATOM 720 O O . HIS A 1 99 ? -0.741 10.356 -10.083 1.00 83.12 99 HIS A O 1
ATOM 726 N N . GLU A 1 100 ? -1.057 8.829 -8.486 1.00 85.12 100 GLU A N 1
ATOM 727 C CA . GLU A 1 100 ? -2.214 9.474 -7.858 1.00 85.12 100 GLU A CA 1
ATOM 728 C C . GLU A 1 100 ? -1.870 10.158 -6.542 1.00 85.12 100 GLU A C 1
ATOM 730 O O . GLU A 1 100 ? -2.705 10.880 -5.999 1.00 85.12 100 GLU A O 1
ATOM 735 N N . SER A 1 101 ? -0.679 9.885 -6.016 1.00 87.12 101 SER A N 1
ATOM 736 C CA . SER A 1 101 ? -0.173 10.330 -4.721 1.00 87.12 101 SER A CA 1
ATOM 737 C C . SER A 1 101 ? 1.189 11.014 -4.853 1.00 87.12 101 SER A C 1
ATOM 739 O O . SER A 1 101 ? 1.917 11.129 -3.877 1.00 87.12 101 SER A O 1
ATOM 741 N N . SER A 1 102 ? 1.560 11.486 -6.044 1.00 82.44 102 SER A N 1
ATOM 742 C CA . SER A 1 102 ? 2.791 12.249 -6.250 1.00 82.44 102 SER A CA 1
ATOM 743 C C . SER A 1 102 ? 2.532 13.749 -6.346 1.00 82.44 102 SER A C 1
ATOM 745 O O . SER A 1 102 ? 1.586 14.182 -7.007 1.00 82.44 102 SER A O 1
ATOM 747 N N . ALA A 1 103 ? 3.406 14.557 -5.749 1.00 76.88 103 ALA A N 1
ATOM 748 C CA . ALA A 1 103 ? 3.383 16.006 -5.876 1.00 76.88 103 ALA A CA 1
ATOM 749 C C . ALA A 1 103 ? 3.512 16.421 -7.351 1.00 76.88 103 ALA A C 1
ATOM 751 O O . ALA A 1 103 ? 4.509 16.122 -8.004 1.00 76.88 103 ALA A O 1
ATOM 752 N N . ALA A 1 104 ? 2.517 17.142 -7.870 1.00 74.38 104 ALA A N 1
ATOM 753 C CA . ALA A 1 104 ? 2.503 17.581 -9.267 1.00 74.38 104 ALA A CA 1
ATOM 754 C C . ALA A 1 104 ? 3.498 18.720 -9.566 1.00 74.38 104 ALA A C 1
ATOM 756 O O . ALA A 1 104 ? 3.849 18.949 -10.718 1.00 74.38 104 ALA A O 1
ATOM 757 N N . ALA A 1 105 ? 3.939 19.452 -8.540 1.00 68.31 105 ALA A N 1
ATOM 758 C CA . ALA A 1 105 ? 4.844 20.587 -8.671 1.00 68.31 105 ALA A CA 1
ATOM 759 C C . ALA A 1 105 ? 5.719 20.739 -7.423 1.00 68.31 105 ALA A C 1
ATOM 761 O O . ALA A 1 105 ? 5.364 20.260 -6.342 1.00 68.31 105 ALA A O 1
ATOM 762 N N . ASP A 1 106 ? 6.833 21.455 -7.574 1.00 70.75 106 ASP A N 1
ATOM 763 C CA . ASP A 1 106 ? 7.662 21.866 -6.447 1.00 70.75 106 ASP A CA 1
ATOM 764 C C . ASP A 1 106 ? 6.858 22.745 -5.482 1.00 70.75 106 ASP A C 1
ATOM 766 O O . ASP A 1 106 ? 6.131 23.666 -5.862 1.00 70.75 106 ASP A O 1
ATOM 770 N N . THR A 1 107 ? 7.034 22.485 -4.196 1.00 66.06 107 THR A N 1
ATOM 771 C CA . THR A 1 107 ? 6.509 23.290 -3.099 1.00 66.06 107 THR A CA 1
ATOM 772 C C . THR A 1 107 ? 7.653 23.697 -2.178 1.00 66.06 107 THR A C 1
ATOM 774 O O . THR A 1 107 ? 8.780 23.222 -2.297 1.00 66.06 107 THR A O 1
ATOM 777 N N . ARG A 1 108 ? 7.361 24.544 -1.185 1.00 62.72 108 ARG A N 1
ATOM 778 C CA . ARG A 1 108 ? 8.334 24.915 -0.145 1.00 62.72 108 ARG A CA 1
ATOM 779 C C . ARG A 1 108 ? 8.923 23.705 0.602 1.00 62.72 108 ARG A C 1
ATOM 781 O O . ARG A 1 108 ? 10.004 23.831 1.169 1.00 62.72 108 ARG A O 1
ATOM 788 N N . TYR A 1 109 ? 8.204 22.583 0.648 1.00 62.41 109 TYR A N 1
ATOM 789 C CA . TYR A 1 109 ? 8.544 21.432 1.490 1.00 62.41 109 TYR A CA 1
ATOM 790 C C . TYR A 1 109 ? 8.755 20.128 0.711 1.00 62.41 109 TYR A C 1
ATOM 792 O O . TYR A 1 109 ? 9.289 19.182 1.278 1.00 62.41 109 TYR A O 1
ATOM 800 N N . HIS A 1 110 ? 8.368 20.076 -0.565 1.00 62.88 110 HIS A N 1
ATOM 801 C CA . HIS A 1 110 ? 8.389 18.860 -1.380 1.00 62.88 110 HIS A CA 1
ATOM 802 C C . HIS A 1 110 ? 8.771 19.185 -2.815 1.00 62.88 110 HIS A C 1
ATOM 804 O O . HIS A 1 110 ? 8.263 20.156 -3.373 1.00 62.88 110 HIS A O 1
ATOM 810 N N . HIS A 1 111 ? 9.611 18.349 -3.410 1.00 66.06 111 HIS A N 1
ATOM 811 C CA . HIS A 1 111 ? 9.897 18.412 -4.836 1.00 66.06 111 HIS A CA 1
ATOM 812 C C . HIS A 1 111 ? 8.769 17.776 -5.652 1.00 66.06 111 HIS A C 1
ATOM 814 O O . HIS A 1 111 ? 8.057 16.895 -5.159 1.00 66.06 111 HIS A O 1
ATOM 820 N N . ALA A 1 112 ? 8.619 18.204 -6.905 1.00 62.56 112 ALA A N 1
ATOM 821 C CA . ALA A 1 112 ? 7.779 17.518 -7.873 1.00 62.56 112 ALA A CA 1
ATOM 822 C C . ALA A 1 112 ? 8.170 16.033 -7.933 1.00 62.56 112 ALA A C 1
ATOM 824 O O . ALA A 1 112 ? 9.349 15.675 -7.959 1.00 62.56 112 ALA A O 1
ATOM 825 N N . GLY A 1 113 ? 7.165 15.168 -7.909 1.00 67.19 113 GLY A N 1
ATOM 826 C CA . GLY A 1 113 ? 7.340 13.727 -7.837 1.00 67.19 113 GLY A CA 1
ATOM 827 C C . GLY A 1 113 ? 7.569 13.165 -6.435 1.00 67.19 113 GLY A C 1
ATOM 828 O O . GLY A 1 113 ? 7.808 11.965 -6.340 1.00 67.19 113 GLY A O 1
ATOM 829 N N . ASN A 1 114 ? 7.472 13.972 -5.368 1.00 79.00 114 ASN A N 1
ATOM 830 C CA . ASN A 1 114 ? 7.430 13.440 -4.006 1.00 79.00 114 ASN A CA 1
ATOM 831 C C . ASN A 1 114 ? 6.167 12.599 -3.788 1.00 79.00 114 ASN A C 1
ATOM 833 O O . ASN A 1 114 ? 5.071 13.073 -4.080 1.00 79.00 114 ASN A O 1
ATOM 83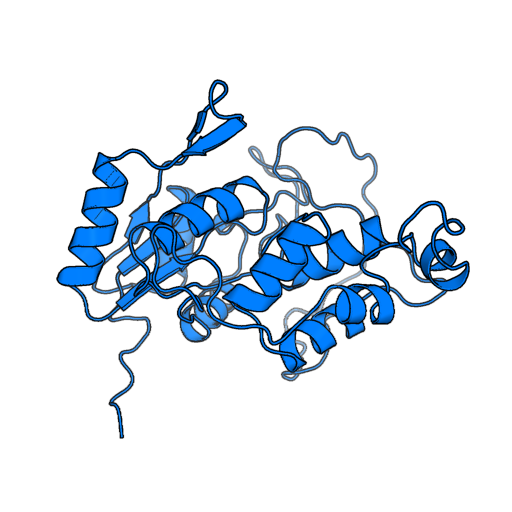7 N N . VAL A 1 115 ? 6.309 11.384 -3.271 1.00 84.69 115 VAL A N 1
ATOM 838 C CA . VAL A 1 115 ? 5.206 10.432 -3.083 1.00 84.69 115 VAL A CA 1
ATOM 839 C C . VAL A 1 115 ? 4.651 10.523 -1.665 1.00 84.69 115 VAL A C 1
ATOM 841 O O . VAL A 1 115 ? 5.420 10.479 -0.713 1.00 84.69 115 VAL A O 1
ATOM 844 N N . GLY A 1 116 ? 3.328 10.610 -1.530 1.00 89.69 116 GLY A N 1
ATOM 845 C C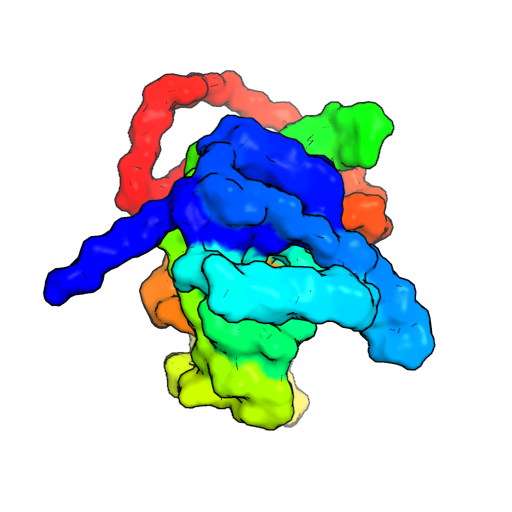A . GLY A 1 116 ? 2.648 10.629 -0.239 1.00 89.69 116 GLY A CA 1
ATOM 846 C C . GLY A 1 116 ? 1.129 10.779 -0.346 1.00 89.69 116 GLY A C 1
ATOM 847 O O . GLY A 1 116 ? 0.596 11.384 -1.287 1.00 89.69 116 GLY A O 1
ATOM 848 N N . VAL A 1 117 ? 0.389 10.211 0.608 1.00 92.56 117 VAL A N 1
ATOM 849 C CA . VAL A 1 117 ? -1.082 10.305 0.657 1.00 92.56 117 VAL A CA 1
ATOM 850 C C . VAL A 1 117 ? -1.541 11.766 0.699 1.00 92.56 117 VAL A C 1
ATOM 852 O O . VAL A 1 117 ? -2.615 12.090 0.182 1.00 92.56 117 VAL A O 1
ATOM 855 N N . GLU A 1 118 ? -0.738 12.680 1.249 1.00 91.00 118 GLU A N 1
ATOM 856 C CA . GLU A 1 118 ? -1.069 14.099 1.310 1.00 91.00 118 GLU A CA 1
ATOM 857 C C . GLU A 1 118 ? -1.191 14.791 -0.051 1.00 91.00 118 GLU A C 1
ATOM 859 O O . GLU A 1 118 ? -1.872 15.822 -0.149 1.00 91.00 118 GLU A O 1
ATOM 864 N N . HIS A 1 119 ? -0.568 14.223 -1.086 1.00 90.75 119 HIS A N 1
ATOM 865 C CA . HIS A 1 119 ? -0.603 14.728 -2.455 1.00 90.75 119 HIS A CA 1
ATOM 866 C C . HIS A 1 119 ? -1.788 14.179 -3.258 1.00 90.75 119 HIS A C 1
ATOM 868 O O . HIS A 1 119 ? -2.090 14.688 -4.339 1.00 90.75 119 HIS A O 1
ATOM 874 N N . ALA A 1 120 ? -2.502 13.185 -2.727 1.00 92.94 120 ALA A N 1
ATOM 875 C CA . ALA A 1 120 ? -3.614 12.571 -3.427 1.00 92.94 120 ALA A CA 1
ATOM 876 C C . ALA A 1 120 ? -4.870 13.448 -3.451 1.00 92.94 120 ALA A C 1
ATOM 878 O O . ALA A 1 120 ? -5.231 14.138 -2.491 1.00 92.94 120 ALA A O 1
ATOM 879 N N . THR A 1 121 ? -5.601 13.375 -4.565 1.00 94.00 121 THR A N 1
ATOM 880 C CA . THR A 1 121 ? -6.883 14.075 -4.678 1.00 94.00 121 THR A CA 1
ATOM 881 C C . THR A 1 121 ? -7.931 13.451 -3.744 1.00 94.00 121 THR A C 1
ATOM 883 O O . THR A 1 121 ? -7.947 12.231 -3.543 1.00 94.00 121 THR A O 1
ATOM 886 N N . PRO A 1 122 ? -8.906 14.235 -3.241 1.00 94.38 122 PRO A N 1
ATOM 887 C CA . PRO A 1 122 ? -10.020 13.701 -2.457 1.00 94.38 122 PRO A CA 1
ATOM 888 C C . PRO A 1 122 ? -10.766 12.544 -3.138 1.00 94.38 122 PRO A C 1
ATOM 890 O O . PRO A 1 122 ? -11.243 11.621 -2.479 1.00 94.38 122 PRO A O 1
ATOM 893 N N . ARG A 1 123 ? -10.868 12.580 -4.474 1.00 93.94 123 ARG A N 1
ATOM 894 C CA . ARG A 1 123 ? -11.498 11.518 -5.267 1.00 93.94 123 ARG A CA 1
ATOM 895 C C . ARG A 1 123 ? -10.681 10.226 -5.223 1.00 93.94 123 ARG A C 1
ATOM 897 O O . ARG A 1 123 ? -11.276 9.170 -5.011 1.00 93.94 123 ARG A O 1
ATOM 904 N N . ALA A 1 124 ? -9.361 10.311 -5.391 1.00 93.69 124 ALA A N 1
ATOM 905 C CA . ALA A 1 124 ? -8.471 9.155 -5.330 1.00 93.69 124 ALA A CA 1
ATOM 906 C C . ALA A 1 124 ? -8.515 8.496 -3.942 1.00 93.69 124 ALA A C 1
ATOM 908 O O . ALA A 1 124 ? -8.733 7.290 -3.848 1.00 93.69 124 ALA A O 1
ATOM 909 N N . ILE A 1 125 ? -8.450 9.293 -2.867 1.00 95.19 125 ILE A N 1
ATOM 910 C CA . ILE A 1 125 ? -8.553 8.792 -1.486 1.00 95.19 125 ILE A CA 1
ATOM 911 C C . ILE A 1 125 ? -9.881 8.056 -1.262 1.00 95.19 125 ILE A C 1
ATOM 913 O O . ILE A 1 125 ? -9.883 6.918 -0.797 1.00 95.19 125 ILE A O 1
ATOM 917 N N . ARG A 1 126 ? -11.023 8.652 -1.638 1.00 94.69 126 ARG A N 1
ATOM 918 C CA . ARG A 1 126 ? -12.334 7.989 -1.491 1.00 94.69 126 ARG A CA 1
ATOM 919 C C . ARG A 1 126 ? -12.403 6.667 -2.252 1.00 94.69 126 ARG A C 1
ATOM 921 O O . ARG A 1 126 ? -12.923 5.688 -1.723 1.00 94.69 126 ARG A O 1
ATOM 928 N N . ARG A 1 127 ? -11.877 6.624 -3.480 1.00 95.00 127 ARG A N 1
ATOM 929 C CA . ARG A 1 127 ? -11.824 5.390 -4.274 1.00 95.00 127 ARG A CA 1
ATOM 930 C C . ARG A 1 127 ? -10.957 4.333 -3.584 1.00 95.00 127 ARG A C 1
ATOM 932 O O . ARG A 1 127 ? -11.408 3.201 -3.447 1.00 95.00 127 ARG A O 1
ATOM 939 N N . ALA A 1 128 ? -9.759 4.701 -3.129 1.00 95.62 128 ALA A N 1
ATOM 940 C CA . ALA A 1 128 ? -8.837 3.791 -2.452 1.00 95.62 128 ALA A CA 1
ATOM 941 C C . ALA A 1 128 ? -9.454 3.186 -1.185 1.00 95.62 128 ALA A C 1
ATOM 943 O O . ALA A 1 128 ? -9.400 1.973 -0.995 1.00 95.62 128 ALA A O 1
ATOM 944 N N . LEU A 1 129 ? -10.088 4.013 -0.350 1.00 95.69 129 LEU A N 1
ATOM 945 C CA . LEU A 1 129 ? -10.731 3.552 0.879 1.00 95.69 129 LEU A CA 1
ATOM 946 C C . LEU A 1 129 ? -11.947 2.651 0.602 1.00 95.69 129 LEU A C 1
ATOM 948 O O . LEU A 1 129 ? -12.127 1.650 1.286 1.00 95.69 129 LEU A O 1
ATOM 952 N N . ASN A 1 130 ? -12.746 2.947 -0.429 1.00 94.25 130 ASN A N 1
ATOM 953 C CA . ASN A 1 130 ? -13.868 2.087 -0.831 1.00 94.25 130 ASN A CA 1
ATOM 954 C C . ASN A 1 130 ? -13.415 0.736 -1.414 1.00 94.25 130 ASN A C 1
ATOM 956 O O . ASN A 1 130 ? -14.168 -0.232 -1.367 1.00 94.25 130 ASN A O 1
ATOM 960 N N . ALA A 1 131 ? -12.203 0.666 -1.970 1.00 94.62 131 ALA A N 1
ATOM 961 C CA . ALA A 1 131 ? -11.602 -0.554 -2.510 1.00 94.62 131 ALA A CA 1
ATOM 962 C C . ALA A 1 131 ? -10.735 -1.313 -1.482 1.00 94.62 131 ALA A C 1
ATOM 964 O O . ALA A 1 131 ? -10.002 -2.244 -1.852 1.00 94.62 131 ALA A O 1
ATOM 965 N N . ALA A 1 132 ? -10.779 -0.898 -0.209 1.00 96.06 132 ALA A N 1
ATOM 966 C CA . ALA A 1 132 ? -9.987 -1.493 0.853 1.00 96.06 132 ALA A CA 1
ATOM 967 C C . ALA A 1 132 ? -10.375 -2.958 1.093 1.00 96.06 132 ALA A C 1
ATOM 969 O O . ALA A 1 132 ? -11.532 -3.357 0.966 1.00 96.06 132 ALA A O 1
ATOM 970 N N . ARG A 1 133 ? -9.381 -3.774 1.439 1.00 96.50 133 ARG A N 1
ATOM 971 C CA . ARG A 1 133 ? -9.520 -5.236 1.533 1.00 96.50 133 ARG A CA 1
ATOM 972 C C . ARG A 1 133 ? -8.654 -5.818 2.637 1.00 96.50 133 ARG A C 1
ATOM 974 O O . ARG A 1 133 ? -7.627 -5.235 2.975 1.00 96.50 133 ARG A O 1
ATOM 981 N N . THR A 1 134 ? -9.023 -6.975 3.165 1.00 96.81 134 THR A N 1
ATOM 982 C CA . THR A 1 134 ? -8.173 -7.694 4.118 1.00 96.81 134 THR A CA 1
ATOM 983 C C . THR A 1 134 ? -6.937 -8.263 3.426 1.00 96.81 134 THR A C 1
ATOM 985 O O . THR A 1 134 ? -6.945 -8.572 2.230 1.00 96.81 134 THR A O 1
ATOM 988 N N . ALA A 1 135 ? -5.853 -8.408 4.184 1.00 96.69 135 ALA A N 1
ATOM 989 C CA . ALA A 1 135 ? -4.707 -9.173 3.722 1.00 96.69 135 ALA A CA 1
ATOM 990 C C . ALA A 1 135 ? -5.043 -10.669 3.726 1.00 96.69 135 ALA A C 1
ATOM 992 O O . ALA A 1 135 ? -5.668 -11.174 4.657 1.00 96.69 135 ALA A O 1
ATOM 993 N N . ALA A 1 136 ? -4.555 -11.415 2.738 1.00 96.38 136 ALA A N 1
ATOM 994 C CA . ALA A 1 136 ? -4.595 -12.874 2.763 1.00 96.38 136 ALA A CA 1
ATOM 995 C C . ALA A 1 136 ? -3.527 -13.433 3.722 1.00 96.38 136 ALA A C 1
ATOM 997 O O . ALA A 1 136 ? -2.528 -14.014 3.297 1.00 96.38 136 ALA A O 1
ATOM 998 N N . SER A 1 137 ? -3.704 -13.202 5.021 1.00 94.06 137 SER A N 1
ATOM 999 C CA . SER A 1 137 ? -2.820 -13.639 6.099 1.00 94.06 137 SER A CA 1
ATOM 1000 C C . SER A 1 137 ? -3.616 -13.773 7.395 1.00 94.06 137 SER A C 1
ATOM 1002 O O . SER A 1 137 ? -4.491 -12.957 7.664 1.00 94.06 137 SER A O 1
ATOM 1004 N N . ALA A 1 138 ? -3.284 -14.767 8.218 1.00 90.62 138 ALA A N 1
ATOM 1005 C CA . ALA A 1 138 ? -3.825 -14.884 9.575 1.00 90.62 138 ALA A CA 1
ATOM 1006 C C . ALA A 1 138 ? -3.046 -14.039 10.609 1.00 90.62 138 ALA A C 1
ATOM 1008 O O . ALA A 1 138 ? -3.322 -14.123 11.802 1.00 90.62 138 ALA A O 1
ATOM 1009 N N . GLY A 1 139 ? -2.070 -13.237 10.167 1.00 90.81 139 GLY A N 1
ATOM 1010 C CA . GLY A 1 139 ? -1.206 -12.446 11.040 1.00 90.81 139 GLY A CA 1
ATOM 1011 C C . GLY A 1 139 ? -0.088 -13.264 11.689 1.00 90.81 139 GLY A C 1
ATOM 1012 O O . GLY A 1 139 ? 0.187 -14.408 11.314 1.00 90.81 139 GLY A O 1
ATOM 1013 N N . GLY A 1 140 ? 0.612 -12.644 12.637 1.00 86.56 140 GLY A N 1
ATOM 1014 C CA . GLY A 1 140 ? 1.763 -13.216 13.331 1.00 86.56 140 GLY A CA 1
ATOM 1015 C C . GLY A 1 140 ? 2.792 -13.823 12.372 1.00 86.56 140 GLY A C 1
ATOM 1016 O O . GLY A 1 140 ? 3.227 -13.191 11.407 1.00 86.56 140 GLY A O 1
ATOM 1017 N N . SER A 1 141 ? 3.151 -15.080 12.632 1.00 82.00 141 SER A N 1
ATOM 1018 C CA . SER A 1 141 ? 4.105 -15.857 11.829 1.00 82.00 141 SER A CA 1
ATOM 1019 C C . SER A 1 141 ? 3.451 -16.684 10.713 1.00 82.00 141 SER A C 1
ATOM 1021 O O . SER A 1 141 ? 4.151 -17.434 10.039 1.00 82.00 141 SER A O 1
ATOM 1023 N N . ALA A 1 142 ? 2.133 -16.570 10.496 1.00 78.88 142 ALA A N 1
ATOM 1024 C CA . ALA A 1 142 ? 1.402 -17.413 9.541 1.00 78.88 142 ALA A CA 1
ATOM 1025 C C . ALA A 1 142 ? 1.763 -17.135 8.070 1.00 78.88 142 ALA A C 1
ATOM 1027 O O . ALA A 1 142 ? 1.531 -17.971 7.200 1.00 78.88 142 ALA A O 1
ATOM 1028 N N . GLY A 1 143 ? 2.341 -15.967 7.776 1.00 86.31 143 GLY A N 1
ATOM 1029 C CA . GLY A 1 143 ? 2.752 -15.610 6.422 1.00 86.31 143 GLY A CA 1
ATOM 1030 C C . GLY A 1 143 ? 1.566 -15.390 5.480 1.00 86.31 143 GLY A C 1
ATOM 1031 O O . GLY A 1 143 ? 0.512 -14.904 5.889 1.00 86.31 143 GLY A O 1
ATOM 1032 N N . VAL A 1 144 ? 1.767 -15.675 4.194 1.00 89.88 144 VAL A N 1
ATOM 1033 C CA . VAL A 1 144 ? 0.762 -15.457 3.146 1.00 89.88 144 VAL A CA 1
ATOM 1034 C C . VAL A 1 144 ? -0.096 -16.711 2.988 1.00 89.88 144 VAL A C 1
ATOM 1036 O O . VAL A 1 144 ? 0.432 -17.787 2.729 1.00 89.88 144 VAL A O 1
ATOM 1039 N N . ALA A 1 145 ? -1.413 -16.569 3.118 1.00 88.94 145 ALA A N 1
ATOM 1040 C CA . ALA A 1 145 ? -2.370 -17.676 3.118 1.00 88.94 145 ALA A CA 1
ATOM 1041 C C . ALA A 1 145 ? -2.867 -18.076 1.716 1.00 88.94 145 ALA A C 1
ATOM 1043 O O . ALA A 1 145 ? -3.593 -19.058 1.580 1.00 88.94 145 ALA A O 1
ATOM 1044 N N . ARG A 1 146 ? -2.503 -17.326 0.666 1.00 91.81 146 ARG A N 1
ATOM 1045 C CA . ARG A 1 146 ? -2.871 -17.632 -0.725 1.00 91.81 146 ARG A CA 1
ATOM 1046 C C . ARG A 1 146 ? -1.654 -17.725 -1.639 1.00 91.81 146 ARG A C 1
ATOM 1048 O O . ARG A 1 146 ? -0.652 -17.047 -1.434 1.00 91.81 146 ARG A O 1
ATOM 1055 N N . ALA A 1 147 ? -1.798 -18.524 -2.689 1.00 91.69 147 ALA A N 1
ATOM 1056 C CA . ALA A 1 147 ? -0.790 -18.746 -3.722 1.00 91.69 147 ALA A CA 1
ATOM 1057 C C . ALA A 1 147 ? -1.417 -18.561 -5.115 1.00 91.69 147 ALA A C 1
ATOM 1059 O O . ALA A 1 147 ? -1.507 -19.491 -5.908 1.00 91.69 147 ALA A O 1
ATOM 1060 N N . VAL A 1 148 ? -1.922 -17.354 -5.385 1.00 95.50 148 VAL A N 1
ATOM 1061 C CA . VAL A 1 148 ? -2.527 -16.984 -6.681 1.00 95.50 148 VAL A CA 1
ATOM 1062 C C . VAL A 1 148 ? -1.453 -16.743 -7.742 1.00 95.50 148 VAL A C 1
ATOM 1064 O O . VAL A 1 148 ? -1.696 -16.968 -8.928 1.00 95.50 148 VAL A O 1
ATOM 1067 N N . PHE A 1 149 ? -0.282 -16.291 -7.294 1.00 94.56 149 PHE A N 1
ATOM 1068 C CA . PHE A 1 149 ? 0.882 -15.995 -8.113 1.00 94.56 149 PHE A CA 1
ATOM 1069 C C . PHE A 1 149 ? 2.093 -16.788 -7.627 1.00 94.56 149 PHE A C 1
ATOM 1071 O O . PHE A 1 149 ? 2.306 -16.955 -6.423 1.00 94.56 149 PHE A O 1
ATOM 1078 N N . ALA A 1 150 ? 2.940 -17.187 -8.562 1.00 92.88 150 ALA A N 1
ATOM 1079 C CA . ALA A 1 150 ? 4.231 -17.810 -8.337 1.00 92.88 150 ALA A CA 1
ATOM 1080 C C . ALA A 1 150 ? 5.346 -17.019 -9.037 1.00 92.88 150 ALA A C 1
ATOM 1082 O O . ALA A 1 150 ? 5.110 -16.112 -9.836 1.00 92.88 150 ALA A O 1
ATOM 1083 N N . ARG A 1 151 ? 6.602 -17.391 -8.768 1.00 86.25 151 ARG A N 1
ATOM 1084 C CA . ARG A 1 151 ? 7.767 -16.827 -9.471 1.00 86.25 151 ARG A CA 1
ATOM 1085 C C . ARG A 1 151 ? 7.644 -16.972 -10.993 1.00 86.25 151 ARG A C 1
ATOM 1087 O O . ARG A 1 151 ? 8.064 -16.079 -11.717 1.00 86.25 151 ARG A O 1
ATOM 1094 N N . GLU A 1 152 ? 7.052 -18.065 -11.464 1.00 86.88 152 GLU A N 1
ATOM 1095 C CA . GLU A 1 152 ? 6.856 -18.307 -12.894 1.00 86.88 152 GLU A CA 1
ATOM 1096 C C . GLU A 1 152 ? 5.916 -17.280 -13.542 1.00 86.88 152 GLU A C 1
ATOM 1098 O O . GLU A 1 152 ? 6.140 -16.865 -14.678 1.00 86.88 152 GLU A O 1
ATOM 1103 N N . ASP A 1 153 ? 4.927 -16.776 -12.798 1.00 92.19 153 ASP A N 1
ATOM 1104 C CA . ASP A 1 153 ? 4.096 -15.664 -13.262 1.00 92.19 153 ASP A CA 1
ATOM 1105 C C . ASP A 1 153 ? 4.922 -14.384 -13.392 1.00 92.19 153 ASP A C 1
ATOM 1107 O O . ASP A 1 153 ? 4.837 -13.705 -14.411 1.00 92.19 153 ASP A O 1
ATOM 1111 N N . LEU A 1 154 ? 5.793 -14.086 -12.419 1.00 90.31 154 LEU A N 1
ATOM 1112 C CA . LEU A 1 154 ? 6.703 -12.941 -12.529 1.00 90.31 154 LEU A CA 1
ATOM 1113 C C . LEU A 1 154 ? 7.644 -13.064 -13.728 1.00 90.31 154 LEU A C 1
ATOM 1115 O O . LEU A 1 154 ? 7.924 -12.062 -14.380 1.00 90.31 154 LEU A O 1
ATOM 1119 N N . ARG A 1 155 ? 8.124 -14.272 -14.031 1.00 86.50 155 ARG A N 1
ATOM 1120 C CA . ARG A 1 155 ? 8.979 -14.522 -15.195 1.00 86.50 155 ARG A CA 1
ATOM 1121 C C . ARG A 1 155 ? 8.212 -14.256 -16.488 1.00 86.50 155 ARG A C 1
ATOM 1123 O O . ARG A 1 155 ? 8.688 -13.494 -17.324 1.00 86.50 155 ARG A O 1
ATOM 1130 N N . ARG A 1 156 ? 7.004 -14.817 -16.617 1.00 88.06 156 ARG A N 1
ATOM 1131 C CA . ARG A 1 156 ? 6.126 -14.633 -17.783 1.00 88.06 156 ARG A CA 1
ATOM 1132 C C . ARG A 1 156 ? 5.753 -13.165 -18.014 1.00 88.06 156 ARG A C 1
ATOM 1134 O O . ARG A 1 156 ? 5.685 -12.737 -19.157 1.00 88.06 156 ARG A O 1
ATOM 1141 N N . LEU A 1 157 ? 5.551 -12.395 -16.944 1.00 90.06 157 LEU A N 1
ATOM 1142 C CA . LEU A 1 157 ? 5.223 -10.963 -17.005 1.00 90.06 157 LEU A CA 1
ATOM 1143 C C . LEU A 1 157 ? 6.460 -10.054 -17.204 1.00 90.06 157 LEU A C 1
ATOM 1145 O O . LEU A 1 157 ? 6.327 -8.834 -17.344 1.00 90.06 157 LEU A O 1
ATOM 1149 N N . GLY A 1 158 ? 7.674 -10.617 -17.202 1.00 89.19 158 GLY A N 1
ATOM 1150 C CA . GLY A 1 158 ? 8.920 -9.853 -17.329 1.00 89.19 158 GLY A CA 1
ATOM 1151 C C . GLY A 1 158 ? 9.274 -9.034 -16.080 1.00 89.19 158 GLY A C 1
ATOM 1152 O O . GLY A 1 158 ? 9.878 -7.969 -16.190 1.00 89.19 158 GLY A O 1
ATOM 1153 N N . LEU A 1 159 ? 8.877 -9.508 -14.894 1.00 89.56 159 LEU A N 1
ATOM 1154 C CA . LEU A 1 159 ? 9.068 -8.861 -13.583 1.00 89.56 159 LEU A CA 1
ATOM 1155 C C . LEU A 1 159 ? 10.166 -9.523 -12.726 1.00 89.56 159 LEU A C 1
ATOM 1157 O O . LEU A 1 159 ? 10.601 -8.961 -11.712 1.00 89.56 159 LEU A O 1
ATOM 1161 N N . CYS A 1 160 ? 10.682 -10.683 -13.146 1.00 86.19 160 CYS A N 1
ATOM 1162 C CA . CYS A 1 160 ? 11.923 -11.256 -12.622 1.00 86.19 160 CYS A CA 1
ATOM 1163 C C . CYS A 1 160 ? 12.813 -11.839 -13.731 1.00 86.19 160 CYS A C 1
ATOM 1165 O O . CYS A 1 160 ? 12.321 -12.282 -14.765 1.00 86.19 160 CYS A O 1
ATOM 1167 N N . GLY A 1 161 ? 14.129 -11.841 -13.499 1.00 73.19 161 GLY A N 1
ATOM 1168 C CA . GLY A 1 161 ? 15.095 -12.476 -14.396 1.00 73.19 161 GLY A CA 1
ATOM 1169 C C . GLY A 1 161 ? 15.106 -14.007 -14.272 1.00 73.19 161 GLY A C 1
ATOM 1170 O O . GLY A 1 161 ? 14.525 -14.551 -13.319 1.00 73.19 161 GLY A O 1
ATOM 1171 N N . PRO A 1 162 ? 15.776 -14.696 -15.211 1.00 68.00 162 PRO A N 1
ATOM 1172 C CA . PRO A 1 162 ? 15.943 -16.147 -15.175 1.00 68.00 162 PRO A CA 1
ATOM 1173 C C . PRO A 1 162 ? 16.759 -16.602 -13.948 1.00 68.00 162 PRO A C 1
ATOM 1175 O O . PRO A 1 162 ? 17.295 -15.785 -13.192 1.00 68.00 162 PRO A O 1
ATOM 1178 N N . GLN A 1 163 ? 16.756 -17.904 -13.659 1.00 60.84 163 GLN A N 1
ATOM 1179 C CA . GLN A 1 163 ? 17.356 -18.465 -12.442 1.00 60.84 163 GLN A CA 1
ATOM 1180 C C . GLN A 1 163 ? 18.730 -19.083 -12.752 1.00 60.84 163 GLN A C 1
ATOM 1182 O O . GLN A 1 163 ? 18.959 -19.564 -13.850 1.00 60.84 163 GLN A O 1
ATOM 1187 N N . GLY A 1 164 ? 19.652 -19.087 -11.782 1.00 53.06 164 GLY A N 1
ATOM 1188 C CA . GLY A 1 164 ? 20.825 -19.973 -11.827 1.00 53.06 164 GLY A CA 1
ATOM 1189 C C . GLY A 1 164 ? 21.874 -19.694 -12.913 1.00 53.06 164 GLY A C 1
ATOM 1190 O O . GLY A 1 164 ? 22.349 -20.634 -13.534 1.00 53.06 164 GLY A O 1
ATOM 1191 N N . GLY A 1 165 ? 22.272 -18.437 -13.134 1.00 54.34 165 GLY A N 1
ATOM 1192 C CA . GLY A 1 165 ? 23.360 -18.112 -14.075 1.00 54.34 165 GLY A CA 1
ATOM 1193 C C . GLY A 1 165 ? 22.974 -18.184 -15.557 1.00 54.34 165 GLY A C 1
ATOM 1194 O O . GLY A 1 165 ? 23.823 -17.965 -16.418 1.00 54.34 165 GLY A O 1
ATOM 1195 N N . GLU A 1 166 ? 21.700 -18.445 -15.856 1.00 56.75 166 GLU A N 1
ATOM 1196 C CA . GLU A 1 166 ? 21.118 -18.253 -17.182 1.00 56.75 166 GLU A CA 1
ATOM 1197 C C . GLU A 1 166 ? 21.227 -16.788 -17.639 1.00 56.75 166 GLU A C 1
ATOM 1199 O O . GLU A 1 166 ? 21.351 -15.866 -16.826 1.00 56.75 166 GLU A O 1
ATOM 1204 N N . ALA A 1 167 ? 21.219 -16.597 -18.963 1.00 55.09 167 ALA A N 1
ATOM 1205 C CA . ALA A 1 167 ? 21.547 -15.343 -19.634 1.00 55.09 167 ALA A CA 1
ATOM 1206 C C . ALA A 1 167 ? 20.777 -14.122 -19.094 1.00 55.09 167 ALA A C 1
ATOM 1208 O O . ALA A 1 167 ? 19.687 -14.231 -18.538 1.00 55.09 167 ALA A O 1
ATOM 1209 N N . ALA A 1 168 ? 21.376 -12.941 -19.283 1.00 59.81 168 ALA A N 1
ATOM 1210 C CA . ALA A 1 168 ? 20.835 -11.627 -18.935 1.00 59.81 168 ALA A CA 1
ATOM 1211 C C . ALA A 1 168 ? 19.340 -11.461 -19.317 1.00 59.81 168 ALA A C 1
ATOM 1213 O O . ALA A 1 168 ? 18.855 -12.192 -20.179 1.00 59.81 168 ALA A O 1
ATOM 1214 N N . PRO A 1 169 ? 18.604 -10.501 -18.710 1.00 66.25 169 PRO A N 1
ATOM 1215 C CA . PRO A 1 169 ? 17.184 -10.285 -18.995 1.00 66.25 169 PRO A CA 1
ATOM 1216 C C . PRO A 1 169 ? 16.885 -10.345 -20.494 1.00 66.25 169 PRO A C 1
ATOM 1218 O O . PRO A 1 169 ? 17.636 -9.743 -21.264 1.00 66.25 169 PRO A O 1
ATOM 1221 N N . ASP A 1 170 ? 15.815 -11.061 -20.866 1.00 73.56 170 ASP A N 1
ATOM 1222 C CA . ASP A 1 170 ? 15.385 -11.247 -22.259 1.00 73.56 170 ASP A CA 1
ATOM 1223 C C . ASP A 1 170 ? 15.554 -9.941 -23.064 1.00 73.56 170 ASP A C 1
ATOM 1225 O O . ASP A 1 170 ? 15.182 -8.876 -22.544 1.00 73.56 170 ASP A O 1
ATOM 1229 N N . PRO A 1 171 ? 16.119 -9.981 -24.289 1.00 79.12 171 PRO A N 1
ATOM 1230 C CA . PRO A 1 171 ? 16.293 -8.798 -25.128 1.00 79.12 171 PRO A CA 1
ATOM 1231 C C . PRO A 1 171 ? 15.043 -7.916 -25.223 1.00 79.12 171 PRO A C 1
ATOM 1233 O O . PRO A 1 171 ? 15.172 -6.692 -25.189 1.00 79.12 171 PRO A O 1
ATOM 1236 N N . LEU A 1 172 ? 13.849 -8.519 -25.241 1.00 79.31 172 LEU A N 1
ATOM 1237 C CA . LEU A 1 172 ? 12.568 -7.817 -25.201 1.00 79.31 172 LEU A CA 1
ATOM 1238 C C . LEU A 1 172 ? 12.445 -6.943 -23.949 1.00 79.31 172 LEU A C 1
ATOM 1240 O O . LEU A 1 172 ? 12.202 -5.743 -24.031 1.00 79.31 172 LEU A O 1
ATOM 1244 N N . TRP A 1 173 ? 12.646 -7.521 -22.763 1.00 82.62 173 TRP A N 1
ATOM 1245 C CA . TRP A 1 173 ? 12.524 -6.773 -21.511 1.00 82.62 173 TRP A CA 1
ATOM 1246 C C . TRP A 1 173 ? 13.633 -5.752 -21.352 1.00 82.62 173 TRP A C 1
ATOM 1248 O O . TRP A 1 173 ? 13.393 -4.709 -20.756 1.00 82.62 173 TRP A O 1
ATOM 1258 N N . LYS A 1 174 ? 14.827 -6.031 -21.881 1.00 80.62 174 LYS A N 1
ATOM 1259 C CA . LYS A 1 174 ? 15.929 -5.070 -21.897 1.00 80.62 174 LYS A CA 1
ATOM 1260 C C . LYS A 1 174 ? 15.588 -3.835 -22.737 1.00 80.62 174 LYS A C 1
ATOM 1262 O O . LYS A 1 174 ? 15.869 -2.732 -22.279 1.00 80.62 174 LYS A O 1
ATOM 1267 N N . ALA A 1 175 ? 14.964 -4.011 -23.904 1.00 79.56 175 ALA A N 1
ATOM 1268 C CA . ALA A 1 175 ? 14.469 -2.900 -24.722 1.00 79.56 175 ALA A CA 1
ATOM 1269 C C . ALA A 1 175 ? 13.387 -2.087 -23.985 1.00 79.56 175 ALA A C 1
ATOM 1271 O O . ALA A 1 175 ? 13.381 -0.864 -24.042 1.00 79.56 175 ALA A O 1
ATOM 1272 N N . LEU A 1 176 ? 12.559 -2.759 -23.180 1.00 78.88 176 LEU A N 1
ATOM 1273 C CA . LEU A 1 176 ? 11.494 -2.156 -22.367 1.00 78.88 176 LEU A CA 1
ATOM 1274 C C . LEU A 1 176 ? 11.974 -1.635 -20.994 1.00 78.88 176 LEU A C 1
ATOM 1276 O O . LEU A 1 176 ? 11.243 -1.703 -20.003 1.00 78.88 176 LEU A O 1
ATOM 1280 N N . GLY A 1 177 ? 13.225 -1.170 -20.900 1.00 79.31 177 GLY A N 1
ATOM 1281 C CA . GLY A 1 177 ? 13.796 -0.577 -19.679 1.00 79.31 177 GLY A CA 1
ATOM 1282 C C . GLY A 1 177 ? 14.322 -1.569 -18.636 1.00 79.31 177 GLY A C 1
ATOM 1283 O O . GLY A 1 177 ? 14.837 -1.175 -17.589 1.00 79.31 177 GLY A O 1
ATOM 1284 N N . GLY A 1 178 ? 14.224 -2.865 -18.907 1.00 86.31 178 GLY A N 1
ATOM 1285 C CA . GLY A 1 178 ? 14.681 -3.933 -18.034 1.00 86.31 178 GLY A CA 1
ATOM 1286 C C . GLY A 1 178 ? 13.667 -4.341 -16.964 1.00 86.31 178 GLY A C 1
ATOM 1287 O O . GLY A 1 178 ? 12.750 -3.621 -16.572 1.00 86.31 178 GLY A O 1
ATOM 1288 N N . VAL A 1 179 ? 13.886 -5.538 -16.427 1.00 88.00 179 VAL A N 1
ATOM 1289 C CA . VAL A 1 179 ? 13.011 -6.180 -15.435 1.00 88.00 179 VAL A CA 1
ATOM 1290 C C . VAL A 1 179 ? 12.860 -5.355 -14.150 1.00 88.00 179 VAL A C 1
ATOM 1292 O O . VAL A 1 179 ? 11.802 -5.367 -13.524 1.00 88.00 179 VAL A O 1
ATOM 1295 N N . ALA A 1 180 ? 13.910 -4.641 -13.735 1.00 86.50 180 ALA A N 1
ATOM 1296 C CA . ALA A 1 180 ? 13.869 -3.809 -12.535 1.00 86.50 180 ALA A CA 1
ATOM 1297 C C . ALA A 1 180 ? 12.927 -2.607 -12.703 1.00 86.50 180 ALA A C 1
ATOM 1299 O O . ALA A 1 180 ? 12.079 -2.392 -11.842 1.00 86.50 180 ALA A O 1
ATOM 1300 N N . ALA A 1 181 ? 13.020 -1.882 -13.824 1.00 87.69 181 ALA A N 1
ATOM 1301 C CA . ALA A 1 181 ? 12.147 -0.744 -14.108 1.00 87.69 181 ALA A CA 1
ATOM 1302 C C . ALA A 1 181 ? 10.685 -1.182 -14.254 1.00 87.69 181 ALA A C 1
ATOM 1304 O O . ALA A 1 181 ? 9.798 -0.586 -13.649 1.00 87.69 181 ALA A O 1
ATOM 1305 N N . ARG A 1 182 ? 10.438 -2.286 -14.970 1.00 91.69 182 ARG A N 1
ATOM 1306 C CA . ARG A 1 182 ? 9.094 -2.872 -15.100 1.00 91.69 182 ARG A CA 1
ATOM 1307 C C . ARG A 1 182 ? 8.497 -3.229 -13.739 1.00 91.69 182 ARG A C 1
ATOM 1309 O O . ARG A 1 182 ? 7.351 -2.899 -13.458 1.00 91.69 182 ARG A O 1
ATOM 1316 N N . ARG A 1 183 ? 9.286 -3.856 -12.860 1.00 92.50 183 ARG A N 1
ATOM 1317 C CA . ARG A 1 183 ? 8.853 -4.203 -11.501 1.00 92.50 183 ARG A CA 1
ATOM 1318 C C . ARG A 1 183 ? 8.550 -2.973 -10.647 1.00 92.50 183 ARG A C 1
ATOM 1320 O O . ARG A 1 183 ? 7.556 -2.990 -9.924 1.00 92.50 183 ARG A O 1
ATOM 1327 N N . ARG A 1 184 ? 9.379 -1.929 -10.750 1.00 91.25 184 ARG A N 1
ATOM 1328 C CA . ARG A 1 184 ? 9.156 -0.644 -10.080 1.00 91.25 184 ARG A CA 1
ATOM 1329 C C . ARG A 1 184 ? 7.810 -0.051 -10.493 1.00 91.25 184 ARG A C 1
ATOM 1331 O O . ARG A 1 184 ? 6.986 0.200 -9.626 1.00 91.25 184 ARG A O 1
ATOM 1338 N N . LEU A 1 185 ? 7.562 0.071 -11.798 1.00 91.94 185 LEU A N 1
ATOM 1339 C CA . LEU A 1 185 ? 6.326 0.638 -12.347 1.00 91.94 185 LEU A CA 1
ATOM 1340 C C . LEU A 1 185 ? 5.079 -0.162 -11.943 1.00 91.94 185 LEU A C 1
ATOM 1342 O O . LEU A 1 185 ? 4.075 0.428 -11.562 1.00 91.94 185 LEU A O 1
ATOM 1346 N N . VAL A 1 186 ? 5.145 -1.501 -11.944 1.00 94.88 186 VAL A N 1
ATOM 1347 C CA . VAL A 1 186 ? 4.041 -2.336 -11.428 1.00 94.88 186 VAL A CA 1
ATOM 1348 C C . VAL A 1 186 ? 3.804 -2.079 -9.937 1.00 94.88 186 VAL A C 1
ATOM 1350 O O . VAL A 1 186 ? 2.660 -1.963 -9.503 1.00 94.88 186 VAL A O 1
ATOM 1353 N N . GLY A 1 187 ? 4.868 -1.986 -9.136 1.00 94.25 187 GLY A N 1
ATOM 1354 C CA . GLY A 1 187 ? 4.760 -1.691 -7.706 1.00 94.25 187 GLY A CA 1
ATOM 1355 C C . GLY A 1 187 ? 4.187 -0.300 -7.421 1.00 94.25 187 GLY A C 1
ATOM 1356 O O . GLY A 1 187 ? 3.329 -0.155 -6.549 1.00 94.25 187 GLY A O 1
ATOM 1357 N N . GLU A 1 188 ? 4.615 0.701 -8.191 1.00 91.50 188 GLU A N 1
ATOM 1358 C CA . GLU A 1 188 ? 4.097 2.071 -8.171 1.00 91.50 188 GLU A CA 1
ATOM 1359 C C . GLU A 1 188 ? 2.617 2.109 -8.564 1.00 91.50 188 GLU A C 1
ATOM 1361 O O . GLU A 1 188 ? 1.820 2.731 -7.869 1.00 91.50 188 GLU A O 1
ATOM 1366 N N . PHE A 1 189 ? 2.210 1.390 -9.614 1.00 93.56 189 PHE A N 1
ATOM 1367 C CA . PHE A 1 189 ? 0.812 1.316 -10.041 1.00 93.56 189 PHE A CA 1
ATOM 1368 C C . PHE A 1 189 ? -0.087 0.669 -8.979 1.00 93.56 189 PHE A C 1
ATOM 1370 O O . PHE A 1 189 ? -1.154 1.189 -8.662 1.00 93.56 189 PHE A O 1
ATOM 1377 N N . LEU A 1 190 ? 0.356 -0.447 -8.393 1.00 95.56 190 LEU A N 1
ATOM 1378 C CA . LEU A 1 190 ? -0.391 -1.168 -7.356 1.00 95.56 190 LEU A CA 1
ATOM 1379 C C . LEU A 1 190 ? -0.378 -0.459 -5.990 1.00 95.56 190 LEU A C 1
ATOM 1381 O O . LEU A 1 190 ? -1.097 -0.873 -5.080 1.00 95.56 190 LEU A O 1
ATOM 1385 N N . GLY A 1 191 ? 0.445 0.578 -5.815 1.00 93.94 191 GLY A N 1
ATOM 1386 C CA . GLY A 1 191 ? 0.544 1.326 -4.564 1.00 93.94 191 GLY A CA 1
ATOM 1387 C C . GLY A 1 191 ? 1.351 0.631 -3.465 1.00 93.94 191 GLY A C 1
ATOM 1388 O O . GLY A 1 191 ? 1.099 0.840 -2.281 1.00 93.94 191 GLY A O 1
ATOM 1389 N N . VAL A 1 192 ? 2.303 -0.229 -3.837 1.00 92.94 192 VAL A N 1
ATOM 1390 C CA . VAL A 1 192 ? 3.233 -0.903 -2.903 1.00 92.94 192 VAL A CA 1
ATOM 1391 C C . VAL A 1 192 ? 4.674 -0.402 -3.018 1.00 92.94 192 VAL A C 1
ATOM 1393 O O . VAL A 1 192 ? 5.566 -0.906 -2.322 1.00 92.94 192 VAL A O 1
ATOM 1396 N N . GLY A 1 193 ? 4.888 0.572 -3.902 1.00 88.62 193 GLY A N 1
ATOM 1397 C CA . GLY A 1 193 ? 6.178 1.180 -4.179 1.00 88.62 193 GLY A CA 1
ATOM 1398 C C . GLY A 1 193 ? 7.181 0.212 -4.796 1.00 88.62 193 GLY A C 1
ATOM 1399 O O . GLY A 1 193 ? 6.862 -0.914 -5.191 1.00 88.62 193 GLY A O 1
ATOM 1400 N N . ASP A 1 194 ? 8.433 0.657 -4.845 1.00 86.06 194 ASP A N 1
ATOM 1401 C CA . ASP A 1 194 ? 9.536 -0.125 -5.394 1.00 86.06 194 ASP A CA 1
ATOM 1402 C C . ASP A 1 194 ? 9.773 -1.395 -4.561 1.00 86.06 194 ASP A C 1
ATOM 1404 O O . ASP A 1 194 ? 9.957 -1.348 -3.340 1.00 86.06 194 ASP A O 1
ATOM 1408 N N . CYS A 1 195 ? 9.732 -2.547 -5.221 1.00 84.75 195 CYS A N 1
ATOM 1409 C CA . CYS A 1 195 ? 9.834 -3.864 -4.604 1.00 84.75 195 CYS A CA 1
ATOM 1410 C C . CYS A 1 195 ? 10.880 -4.690 -5.346 1.00 84.75 195 CYS A C 1
ATOM 1412 O O . CYS A 1 195 ? 11.002 -4.586 -6.563 1.00 84.75 195 CYS A O 1
ATOM 1414 N N . ASP A 1 196 ? 11.576 -5.594 -4.653 1.00 87.19 196 ASP A N 1
ATOM 1415 C CA . ASP A 1 196 ? 12.257 -6.702 -5.328 1.00 87.19 196 ASP A CA 1
ATOM 1416 C C . ASP A 1 196 ? 11.244 -7.773 -5.791 1.00 87.19 196 ASP A C 1
ATOM 1418 O O . ASP A 1 196 ? 10.049 -7.706 -5.490 1.00 87.19 196 ASP A O 1
ATOM 1422 N N . ALA A 1 197 ? 11.700 -8.777 -6.547 1.00 88.56 197 ALA A N 1
ATOM 1423 C CA . ALA A 1 197 ? 10.810 -9.813 -7.080 1.00 88.56 197 ALA A CA 1
ATOM 1424 C C . ALA A 1 197 ? 10.113 -10.636 -5.980 1.00 88.56 197 ALA A C 1
ATOM 1426 O O . ALA A 1 197 ? 8.948 -11.002 -6.125 1.00 88.56 197 ALA A O 1
ATOM 1427 N N . ARG A 1 198 ? 10.799 -10.923 -4.868 1.00 89.44 198 ARG A N 1
ATOM 1428 C CA . ARG A 1 198 ? 10.235 -11.703 -3.758 1.00 89.44 198 ARG A CA 1
ATOM 1429 C C . ARG A 1 198 ? 9.168 -10.891 -3.033 1.00 89.44 198 ARG A C 1
ATOM 1431 O O . ARG A 1 198 ? 8.098 -11.411 -2.721 1.00 89.44 198 ARG A O 1
ATOM 1438 N N . GLN A 1 199 ? 9.454 -9.620 -2.787 1.00 92.38 199 GLN A N 1
ATOM 1439 C CA . GLN A 1 199 ? 8.556 -8.707 -2.115 1.00 92.38 199 GLN A CA 1
ATOM 1440 C C . GLN A 1 199 ? 7.335 -8.405 -2.978 1.00 92.38 199 GLN A C 1
ATOM 1442 O O . GLN A 1 199 ? 6.225 -8.463 -2.454 1.00 92.38 199 GLN A O 1
ATOM 1447 N N . LEU A 1 200 ? 7.502 -8.160 -4.282 1.00 93.88 200 LEU A N 1
ATOM 1448 C CA . LEU A 1 200 ? 6.366 -7.948 -5.178 1.00 93.88 200 LEU A CA 1
ATOM 1449 C C . LEU A 1 200 ? 5.472 -9.192 -5.216 1.00 93.88 200 LEU A C 1
ATOM 1451 O O . LEU A 1 200 ? 4.266 -9.067 -5.026 1.00 93.88 200 LEU A O 1
ATOM 1455 N N . LEU A 1 201 ? 6.051 -10.393 -5.346 1.00 95.06 201 LEU A N 1
ATOM 1456 C CA . LEU A 1 201 ? 5.288 -11.645 -5.292 1.00 95.06 201 LEU A CA 1
ATOM 1457 C C . LEU A 1 201 ? 4.495 -11.779 -3.987 1.00 95.06 201 LEU A C 1
ATOM 1459 O O . LEU A 1 201 ? 3.335 -12.195 -3.990 1.00 95.06 201 LEU A O 1
ATOM 1463 N N . ARG A 1 202 ? 5.118 -11.415 -2.860 1.00 94.56 202 ARG A N 1
ATOM 1464 C CA . ARG A 1 202 ? 4.465 -11.409 -1.551 1.00 94.56 202 ARG A CA 1
ATOM 1465 C C . ARG A 1 202 ? 3.297 -10.424 -1.523 1.00 94.56 202 ARG A C 1
ATOM 1467 O O . ARG A 1 202 ? 2.224 -10.807 -1.077 1.00 94.56 202 ARG A O 1
ATOM 1474 N N . GLN A 1 203 ? 3.468 -9.192 -2.002 1.00 96.31 203 GLN A N 1
ATOM 1475 C CA . GLN A 1 203 ? 2.390 -8.193 -2.038 1.00 96.31 203 GLN A CA 1
ATOM 1476 C C . GLN A 1 203 ? 1.248 -8.612 -2.972 1.00 96.31 203 GLN A C 1
ATOM 1478 O O . GLN A 1 203 ? 0.079 -8.570 -2.581 1.00 96.31 203 GLN A O 1
ATOM 1483 N N . MET A 1 204 ? 1.588 -9.107 -4.166 1.00 96.62 204 MET A N 1
ATOM 1484 C CA . MET A 1 204 ? 0.650 -9.677 -5.133 1.00 96.62 204 MET A CA 1
ATOM 1485 C C . MET A 1 204 ? -0.182 -10.789 -4.516 1.00 96.62 204 MET A C 1
ATOM 1487 O O . MET A 1 204 ? -1.384 -10.794 -4.718 1.00 96.62 204 MET A O 1
ATOM 1491 N N . ASN A 1 205 ? 0.417 -11.668 -3.707 1.00 96.81 205 ASN A N 1
ATOM 1492 C CA . ASN A 1 205 ? -0.297 -12.703 -2.961 1.00 96.81 205 ASN A CA 1
ATOM 1493 C C . ASN A 1 205 ? -0.866 -12.234 -1.615 1.00 96.81 205 ASN A C 1
ATOM 1495 O O . ASN A 1 205 ? -1.590 -12.989 -0.990 1.00 96.81 205 ASN A O 1
ATOM 1499 N N . LEU A 1 206 ? -0.655 -11.007 -1.149 1.00 95.88 206 LEU A N 1
ATOM 1500 C CA . LEU A 1 206 ? -1.343 -10.505 0.050 1.00 95.88 206 LEU A CA 1
ATOM 1501 C C . LEU A 1 206 ? -2.638 -9.782 -0.303 1.00 95.88 206 LEU A C 1
ATOM 1503 O O . LEU A 1 206 ? -3.649 -10.047 0.336 1.00 95.88 206 LEU A O 1
ATOM 1507 N N . PHE A 1 207 ? -2.626 -8.947 -1.348 1.00 96.75 207 PHE A N 1
ATOM 1508 C CA . PHE A 1 207 ? -3.720 -7.997 -1.594 1.00 96.75 207 PHE A CA 1
ATOM 1509 C C . PHE A 1 207 ? -4.378 -8.039 -2.981 1.00 96.75 207 PHE A C 1
ATOM 1511 O O . PHE A 1 207 ? -5.575 -7.779 -3.094 1.00 96.75 207 PHE A O 1
ATOM 1518 N N . PHE A 1 208 ? -3.633 -8.348 -4.042 1.00 97.44 208 PHE A N 1
ATOM 1519 C CA . PHE A 1 208 ? -4.104 -8.130 -5.414 1.00 97.44 208 PHE A CA 1
ATOM 1520 C C . PHE A 1 208 ? -4.682 -9.374 -6.086 1.00 97.44 208 PHE A C 1
ATOM 1522 O O . PHE A 1 208 ? -4.283 -10.505 -5.805 1.00 97.44 208 PHE A O 1
ATOM 1529 N N . SER A 1 209 ? -5.655 -9.166 -6.961 1.00 96.62 209 SER A N 1
ATOM 1530 C CA . SER A 1 209 ? -6.205 -10.169 -7.876 1.00 96.62 209 SER A CA 1
ATOM 1531 C C . SER A 1 209 ? -5.392 -10.248 -9.174 1.00 96.62 209 SER A C 1
ATOM 1533 O O . SER A 1 209 ? -4.580 -9.368 -9.455 1.00 96.62 209 SER A O 1
ATOM 1535 N N . LYS A 1 210 ? -5.615 -11.292 -9.990 1.00 96.00 210 LYS A N 1
ATOM 1536 C CA . LYS A 1 210 ? -4.964 -11.416 -11.310 1.00 96.00 210 LYS A CA 1
ATOM 1537 C C . LYS A 1 210 ? -5.285 -10.227 -12.212 1.00 96.00 210 LYS A C 1
ATOM 1539 O O . LYS A 1 210 ? -4.362 -9.614 -12.720 1.00 96.00 210 LYS A O 1
ATOM 1544 N N . SER A 1 211 ? -6.554 -9.829 -12.289 1.00 96.50 211 SER A N 1
ATOM 1545 C CA . SER A 1 211 ? -6.992 -8.693 -13.108 1.00 96.50 211 SER A CA 1
ATOM 1546 C C . SER A 1 211 ? -6.321 -7.372 -12.729 1.00 96.50 211 SER A C 1
ATOM 1548 O O . SER A 1 211 ? -6.015 -6.577 -13.607 1.00 96.50 211 SER A O 1
ATOM 1550 N N . GLU A 1 212 ? -6.068 -7.127 -11.441 1.00 96.31 212 GLU A N 1
ATOM 1551 C CA . GLU A 1 212 ? -5.368 -5.908 -11.007 1.00 96.31 212 GLU A CA 1
ATOM 1552 C C . GLU A 1 212 ? -3.889 -5.924 -11.392 1.00 96.31 212 GLU A C 1
ATOM 1554 O O . GLU A 1 212 ? -3.343 -4.902 -11.796 1.00 96.31 212 GLU A O 1
ATOM 1559 N N . VAL A 1 213 ? -3.241 -7.087 -11.291 1.00 96.62 213 VAL A N 1
ATOM 1560 C CA . VAL A 1 213 ? -1.848 -7.250 -11.725 1.00 96.62 213 VAL A CA 1
ATOM 1561 C C . VAL A 1 213 ? -1.744 -7.148 -13.243 1.00 96.62 213 VAL A C 1
ATOM 1563 O O . VAL A 1 213 ? -0.841 -6.484 -13.740 1.00 96.62 213 VAL A O 1
ATOM 1566 N N . ASP A 1 214 ? -2.675 -7.753 -13.977 1.00 95.56 214 ASP A N 1
ATOM 1567 C CA . ASP A 1 214 ? -2.719 -7.684 -15.436 1.00 95.56 214 ASP A CA 1
ATOM 1568 C C . ASP A 1 214 ? -2.931 -6.237 -15.903 1.00 95.56 214 ASP A C 1
ATOM 1570 O O . ASP A 1 214 ? -2.246 -5.795 -16.821 1.00 95.56 214 ASP A O 1
ATOM 1574 N N . ALA A 1 215 ? -3.787 -5.464 -15.223 1.00 95.12 215 ALA A N 1
ATOM 1575 C CA . ALA A 1 215 ? -3.951 -4.033 -15.484 1.00 95.12 215 ALA A CA 1
ATOM 1576 C C . ALA A 1 215 ? -2.655 -3.241 -15.232 1.00 95.12 215 ALA A C 1
ATOM 1578 O O . ALA A 1 215 ? -2.261 -2.434 -16.069 1.00 95.12 215 ALA A O 1
ATOM 1579 N N . ALA A 1 216 ? -1.950 -3.520 -14.130 1.00 95.06 216 ALA A N 1
ATOM 1580 C CA . ALA A 1 216 ? -0.668 -2.879 -13.822 1.00 95.06 216 ALA A CA 1
ATOM 1581 C C . ALA A 1 216 ? 0.438 -3.226 -14.834 1.00 95.06 216 ALA A C 1
ATOM 1583 O O . ALA A 1 216 ? 1.343 -2.435 -15.086 1.00 95.06 216 ALA A O 1
ATOM 1584 N N . VAL A 1 217 ? 0.401 -4.433 -15.403 1.00 94.06 217 VAL A N 1
ATOM 1585 C CA . VAL A 1 217 ? 1.338 -4.850 -16.454 1.00 94.06 217 VAL A CA 1
ATOM 1586 C C . VAL A 1 217 ? 0.951 -4.242 -17.801 1.00 94.06 217 VAL A C 1
ATOM 1588 O O . VAL A 1 217 ? 1.837 -3.885 -18.577 1.00 94.06 217 VAL A O 1
ATOM 1591 N N . ALA A 1 218 ? -0.345 -4.103 -18.079 1.00 93.12 218 ALA A N 1
ATOM 1592 C CA . ALA A 1 218 ? -0.847 -3.469 -19.292 1.00 93.12 218 ALA A CA 1
ATOM 1593 C C . ALA A 1 218 ? -0.496 -1.975 -19.359 1.00 93.12 218 ALA A C 1
ATOM 1595 O O . ALA A 1 218 ? -0.248 -1.482 -20.456 1.00 93.12 218 ALA A O 1
ATOM 1596 N N . SER A 1 219 ? -0.394 -1.301 -18.207 1.00 90.00 219 SER A N 1
ATOM 1597 C CA . SER A 1 219 ? 0.022 0.105 -18.107 1.00 90.00 219 SER A CA 1
ATOM 1598 C C . SER A 1 219 ? 1.536 0.327 -18.226 1.00 90.00 219 SER A C 1
ATOM 1600 O O . SER A 1 219 ? 2.025 1.432 -17.982 1.00 90.00 219 SER A O 1
ATOM 1602 N N . LEU A 1 220 ? 2.320 -0.723 -18.495 1.00 90.06 220 LEU A N 1
ATOM 1603 C CA . LEU A 1 220 ? 3.761 -0.582 -18.687 1.00 90.06 220 LEU A CA 1
ATOM 1604 C C . LEU A 1 220 ? 4.074 0.066 -20.045 1.00 90.06 220 LEU A C 1
ATOM 1606 O O . LEU A 1 220 ? 3.375 -0.213 -21.021 1.00 90.06 220 LEU A O 1
ATOM 1610 N N . PRO A 1 221 ? 5.175 0.838 -20.137 1.00 86.50 221 PRO A N 1
ATOM 1611 C CA . PRO A 1 221 ? 5.640 1.401 -21.397 1.00 86.50 221 PRO A CA 1
ATOM 1612 C C . PRO A 1 221 ? 5.817 0.322 -22.465 1.00 86.50 221 PRO A C 1
ATOM 1614 O O . PRO A 1 221 ? 6.356 -0.763 -22.196 1.00 86.50 221 PRO A O 1
ATOM 1617 N N . LYS A 1 222 ? 5.356 0.631 -23.674 1.00 85.44 222 LYS A N 1
ATOM 1618 C CA . LYS A 1 222 ? 5.515 -0.213 -24.863 1.00 85.44 222 LYS A CA 1
ATOM 1619 C C . LYS A 1 222 ? 6.860 0.052 -25.538 1.00 85.44 222 LYS A C 1
ATOM 1621 O O . LYS A 1 222 ? 7.616 0.935 -25.141 1.00 85.44 222 LYS A O 1
ATOM 1626 N N . ASP A 1 223 ? 7.177 -0.750 -26.550 1.00 81.25 223 ASP A N 1
ATOM 1627 C CA . ASP A 1 223 ? 8.438 -0.609 -27.276 1.00 81.25 223 ASP A CA 1
ATOM 1628 C C . ASP A 1 223 ? 8.546 0.784 -27.916 1.00 81.25 223 ASP A C 1
ATOM 1630 O O . ASP A 1 223 ? 7.599 1.269 -28.538 1.00 81.25 223 ASP A O 1
ATOM 1634 N N . GLY A 1 224 ? 9.685 1.442 -27.705 1.00 77.38 224 GLY A N 1
ATOM 1635 C CA . GLY A 1 224 ? 9.927 2.829 -28.110 1.00 77.38 224 GLY A CA 1
ATOM 1636 C C . GLY A 1 224 ? 9.341 3.918 -27.197 1.00 77.38 224 GLY A C 1
ATOM 1637 O O . GLY A 1 224 ? 9.657 5.089 -27.407 1.00 77.38 224 GLY A O 1
ATOM 1638 N N . GLU A 1 225 ? 8.537 3.585 -26.182 1.00 83.94 225 GLU A N 1
ATOM 1639 C CA . GLU A 1 225 ? 8.049 4.565 -25.201 1.00 83.94 225 GLU A CA 1
ATOM 1640 C C . GLU A 1 225 ? 9.103 4.823 -24.110 1.00 83.94 225 GLU A C 1
ATOM 1642 O O . GLU A 1 225 ? 9.831 3.926 -23.674 1.00 83.94 225 GLU A O 1
ATOM 1647 N N . ALA A 1 226 ? 9.198 6.075 -23.654 1.00 81.81 226 ALA A N 1
ATOM 1648 C CA . ALA A 1 226 ? 10.122 6.437 -22.589 1.00 81.81 226 ALA A CA 1
ATOM 1649 C C . ALA A 1 226 ? 9.690 5.795 -21.265 1.00 81.81 226 ALA A C 1
ATOM 1651 O O . ALA A 1 226 ? 8.527 5.858 -20.873 1.00 81.81 226 ALA A O 1
ATOM 1652 N N . VAL A 1 227 ? 10.647 5.211 -20.544 1.00 82.81 227 VAL A N 1
ATOM 1653 C CA . VAL A 1 227 ? 10.404 4.703 -19.192 1.00 82.81 227 VAL A CA 1
ATOM 1654 C C . VAL A 1 227 ? 10.200 5.903 -18.265 1.00 82.81 227 VAL A C 1
ATOM 1656 O O . VAL A 1 227 ? 11.118 6.722 -18.162 1.00 82.81 227 VAL A O 1
ATOM 1659 N N . PRO A 1 228 ? 9.055 6.013 -17.561 1.00 82.75 228 PRO A N 1
ATOM 1660 C CA . PRO A 1 228 ? 8.819 7.115 -16.641 1.00 82.75 228 PRO A CA 1
ATOM 1661 C C . PRO A 1 228 ? 9.948 7.241 -15.618 1.00 82.75 228 PRO A C 1
ATOM 1663 O O . PRO A 1 228 ? 10.504 6.236 -15.155 1.00 82.75 228 PRO A O 1
ATOM 1666 N N . ALA A 1 229 ? 10.296 8.474 -15.257 1.00 81.19 229 ALA A N 1
ATOM 1667 C CA . ALA A 1 229 ? 11.251 8.714 -14.185 1.00 81.19 229 ALA A CA 1
ATOM 1668 C C . ALA A 1 229 ? 10.704 8.164 -12.859 1.00 81.19 229 ALA A C 1
ATOM 1670 O O . ALA A 1 229 ? 9.493 8.103 -12.645 1.00 81.19 229 ALA A O 1
ATOM 1671 N N . LYS A 1 230 ? 11.605 7.734 -11.972 1.00 78.06 230 LYS A N 1
ATOM 1672 C CA . LYS A 1 230 ? 11.213 7.298 -10.632 1.00 78.06 230 LYS A CA 1
ATOM 1673 C C . LYS A 1 230 ? 10.685 8.510 -9.864 1.00 78.06 230 LYS A C 1
ATOM 1675 O O . LYS A 1 230 ? 11.382 9.515 -9.751 1.00 78.06 230 LYS A O 1
ATOM 1680 N N . LEU A 1 231 ? 9.470 8.393 -9.343 1.00 75.31 231 LEU A N 1
ATOM 1681 C CA . LEU A 1 231 ? 8.924 9.355 -8.391 1.00 75.31 231 LEU A CA 1
ATOM 1682 C C . LEU A 1 231 ? 9.597 9.079 -7.038 1.00 75.31 231 LEU A C 1
ATOM 1684 O O . LEU A 1 231 ? 9.786 7.921 -6.657 1.00 75.31 231 LEU A O 1
ATOM 1688 N N . THR A 1 232 ? 10.074 10.129 -6.379 1.00 66.56 232 THR A N 1
ATOM 1689 C CA . THR A 1 232 ? 10.987 10.009 -5.230 1.00 66.56 232 THR A CA 1
ATOM 1690 C C . THR A 1 232 ? 10.213 10.081 -3.919 1.00 66.56 232 THR A C 1
ATOM 1692 O O . THR A 1 232 ? 9.179 10.728 -3.838 1.00 66.56 232 THR A O 1
ATOM 1695 N N . ASP A 1 233 ? 10.710 9.440 -2.869 1.00 58.44 233 ASP A N 1
ATOM 1696 C CA . ASP A 1 233 ? 10.160 9.497 -1.505 1.00 58.44 233 ASP A CA 1
ATOM 1697 C C . ASP A 1 233 ? 10.785 10.648 -0.683 1.00 58.44 233 ASP A C 1
ATOM 1699 O O . ASP A 1 233 ? 10.892 10.592 0.541 1.00 58.44 233 ASP A O 1
ATOM 1703 N N . GLY A 1 234 ? 11.263 11.700 -1.363 1.00 51.97 234 GLY A N 1
ATOM 1704 C CA . GLY A 1 234 ? 11.888 12.868 -0.735 1.00 51.97 234 GLY A CA 1
ATOM 1705 C C . GLY A 1 234 ? 13.295 12.618 -0.177 1.00 51.97 234 GLY A C 1
ATOM 1706 O O . GLY A 1 234 ? 13.939 13.557 0.298 1.00 51.97 234 GLY A O 1
ATOM 1707 N N . GLY A 1 235 ? 13.812 11.388 -0.273 1.00 43.91 235 GLY A N 1
ATOM 1708 C CA . GLY A 1 235 ? 15.160 11.009 0.128 1.00 43.91 235 GLY A CA 1
ATOM 1709 C C . GLY A 1 235 ? 16.004 10.570 -1.063 1.00 43.91 235 GLY A C 1
ATOM 1710 O O . GLY A 1 235 ? 15.897 9.446 -1.533 1.00 43.91 235 GLY A O 1
ATOM 1711 N N . SER A 1 236 ? 16.930 11.429 -1.493 1.00 37.75 236 SER A N 1
ATOM 1712 C CA . SER A 1 236 ? 18.029 11.093 -2.416 1.00 37.75 236 SER A CA 1
ATOM 1713 C C . SER A 1 236 ? 17.637 10.589 -3.812 1.00 37.75 236 SER A C 1
ATOM 1715 O O . SER A 1 236 ? 17.859 9.436 -4.142 1.00 37.75 236 SER A O 1
ATOM 1717 N N . ASP A 1 237 ? 17.204 11.501 -4.680 1.00 38.66 237 ASP A N 1
ATOM 1718 C CA . ASP A 1 237 ? 17.583 11.457 -6.096 1.00 38.66 237 ASP A CA 1
ATOM 1719 C C . ASP A 1 237 ? 17.558 12.889 -6.648 1.00 38.66 237 ASP A C 1
ATOM 1721 O O . ASP A 1 237 ? 16.509 13.505 -6.821 1.00 38.66 237 ASP A O 1
ATOM 1725 N N . LYS A 1 238 ? 18.743 13.473 -6.878 1.00 37.72 238 LYS A N 1
ATOM 1726 C CA . LYS A 1 238 ? 18.861 14.749 -7.598 1.00 37.72 238 LYS A CA 1
ATOM 1727 C C . LYS A 1 238 ? 18.643 14.472 -9.087 1.00 37.72 238 LYS A C 1
ATOM 1729 O O . LYS A 1 238 ? 19.602 14.247 -9.818 1.00 37.72 238 LYS A O 1
ATOM 1734 N N . GLY A 1 239 ? 17.384 14.467 -9.516 1.00 36.69 239 GLY A N 1
ATOM 1735 C CA . GLY A 1 239 ? 16.983 14.360 -10.917 1.00 36.69 239 GLY A CA 1
ATOM 1736 C C . GLY A 1 239 ? 16.682 15.728 -11.521 1.00 36.69 239 GLY A C 1
ATOM 1737 O O . GLY A 1 239 ? 15.736 16.400 -11.131 1.00 36.69 239 GLY A O 1
ATOM 1738 N N . THR A 1 240 ? 17.518 16.147 -12.462 1.00 34.12 240 THR A N 1
ATOM 1739 C CA . THR A 1 240 ? 17.437 17.393 -13.228 1.00 34.12 240 THR A CA 1
ATOM 1740 C C . THR A 1 240 ? 16.348 17.365 -14.304 1.00 34.12 240 THR A C 1
ATOM 1742 O O . THR A 1 240 ? 16.279 16.398 -15.057 1.00 34.12 240 THR A O 1
ATOM 1745 N N . GLY A 1 241 ? 15.651 18.492 -14.490 1.00 31.75 241 GLY A N 1
ATOM 1746 C CA . GLY A 1 241 ? 15.095 18.901 -15.788 1.00 31.75 241 GLY A CA 1
ATOM 1747 C C . GLY A 1 241 ? 13.572 18.843 -15.904 1.00 31.75 241 GLY A C 1
ATOM 1748 O O . GLY A 1 241 ? 13.001 17.797 -16.183 1.00 31.75 241 GLY A O 1
ATOM 1749 N N . ALA A 1 242 ? 12.931 20.004 -15.766 1.00 29.16 242 ALA A N 1
ATOM 1750 C CA . ALA A 1 242 ? 11.527 20.205 -16.097 1.00 29.16 242 ALA A CA 1
ATOM 1751 C C . ALA A 1 242 ? 11.313 20.174 -17.621 1.00 29.16 242 ALA A C 1
ATOM 1753 O O . ALA A 1 242 ? 11.905 20.979 -18.345 1.00 29.16 242 ALA A O 1
ATOM 1754 N N . ALA A 1 243 ? 10.426 19.301 -18.098 1.00 31.72 243 ALA A N 1
ATOM 1755 C CA . ALA A 1 243 ? 9.783 19.451 -19.399 1.00 31.72 243 ALA A CA 1
ATOM 1756 C C . ALA A 1 243 ? 8.421 20.135 -19.191 1.00 31.72 243 ALA A C 1
ATOM 1758 O O . ALA A 1 243 ? 7.652 19.740 -18.317 1.00 31.72 243 ALA A O 1
ATOM 1759 N N . LYS A 1 244 ? 8.137 21.188 -19.967 1.00 34.66 244 LYS A N 1
ATOM 1760 C CA . LYS A 1 244 ? 6.802 21.801 -20.041 1.00 34.66 244 LYS A CA 1
ATOM 1761 C C . LYS A 1 244 ? 5.877 20.881 -20.840 1.00 34.66 244 LYS A C 1
ATOM 1763 O O . LYS A 1 244 ? 6.208 20.572 -21.982 1.00 34.66 244 LYS A O 1
ATOM 1768 N N . GLU A 1 245 ? 4.719 20.539 -20.284 1.00 39.25 245 GLU A N 1
ATOM 1769 C CA . GLU A 1 245 ? 3.621 19.892 -21.013 1.00 39.25 245 GLU A CA 1
ATOM 1770 C C . GLU A 1 245 ? 2.442 20.853 -21.273 1.00 39.25 245 GLU A C 1
ATOM 1772 O O . GLU A 1 245 ? 2.332 21.881 -20.595 1.00 39.25 245 GLU A O 1
ATOM 1777 N N . PRO A 1 246 ? 1.628 20.574 -22.314 1.00 35.25 246 PRO A N 1
ATOM 1778 C CA . PRO A 1 246 ? 0.647 21.498 -22.874 1.00 35.25 246 PRO A CA 1
ATOM 1779 C C . PRO A 1 246 ? -0.676 21.536 -22.090 1.00 35.25 246 PRO A C 1
ATOM 1781 O O . PRO A 1 246 ? -0.932 20.724 -21.207 1.00 35.25 246 PRO A O 1
ATOM 1784 N N . ASP A 1 247 ? -1.492 22.530 -22.442 1.00 38.16 247 ASP A N 1
ATOM 1785 C CA . ASP A 1 247 ? -2.751 22.943 -21.812 1.00 38.16 247 ASP A CA 1
ATOM 1786 C C . ASP A 1 247 ? -3.718 21.768 -21.544 1.00 38.16 247 ASP A C 1
ATOM 1788 O O . ASP A 1 247 ? -4.093 21.028 -22.457 1.00 38.16 247 ASP A O 1
ATOM 1792 N N . PHE A 1 248 ? -4.092 21.586 -20.273 1.00 34.62 248 PHE A N 1
ATOM 1793 C CA . PHE A 1 248 ? -4.888 20.465 -19.762 1.00 34.62 248 PHE A CA 1
ATOM 1794 C C . PHE A 1 248 ? -6.335 20.915 -19.520 1.00 34.62 248 PHE A C 1
ATOM 1796 O O . PHE A 1 248 ? -6.593 21.738 -18.640 1.00 34.62 248 PHE A O 1
ATOM 1803 N N . ASP A 1 249 ? -7.291 20.360 -20.272 1.00 42.62 249 ASP A N 1
ATOM 1804 C CA . ASP A 1 249 ? -8.719 20.615 -20.049 1.00 42.62 249 ASP A CA 1
ATOM 1805 C C . ASP A 1 249 ? -9.238 19.786 -18.864 1.00 42.62 249 ASP A C 1
ATOM 1807 O O . ASP A 1 249 ? -9.423 18.567 -18.932 1.00 42.62 249 ASP A O 1
ATOM 1811 N N . LEU A 1 250 ? -9.496 20.493 -17.765 1.00 33.75 250 LEU A N 1
ATOM 1812 C CA . LEU A 1 250 ? -9.956 19.975 -16.479 1.00 33.75 250 LEU A CA 1
ATOM 1813 C C . LEU A 1 250 ? -11.321 19.251 -16.546 1.00 33.75 250 LEU A C 1
ATOM 1815 O O . LEU A 1 250 ? -11.690 18.574 -15.584 1.00 33.75 250 LEU A O 1
ATOM 1819 N N . PHE A 1 251 ? -12.083 19.393 -17.639 1.00 32.47 251 PHE A N 1
ATOM 1820 C CA . PHE A 1 251 ? -13.456 18.885 -17.756 1.00 32.47 251 PHE A CA 1
ATOM 1821 C C . PHE A 1 251 ? -13.622 17.655 -18.657 1.00 32.47 251 PHE A C 1
ATOM 1823 O O . PHE A 1 251 ? -14.744 17.161 -18.805 1.00 32.47 251 PHE A O 1
ATOM 1830 N N . ALA A 1 252 ? -12.543 17.103 -19.216 1.00 37.75 252 ALA A N 1
ATOM 1831 C CA . ALA A 1 252 ? -12.632 15.886 -20.016 1.00 37.75 252 ALA A CA 1
ATOM 1832 C C . ALA A 1 252 ? -13.017 14.666 -19.148 1.00 37.75 252 ALA A C 1
ATOM 1834 O O . ALA A 1 252 ? -12.301 14.254 -18.233 1.00 37.75 252 ALA A O 1
ATOM 1835 N N . TYR A 1 253 ? -14.177 14.070 -19.431 1.00 38.94 253 TYR A N 1
ATOM 1836 C CA . TYR A 1 253 ? -14.624 12.823 -18.810 1.00 38.94 253 TYR A CA 1
ATOM 1837 C C . TYR A 1 253 ? -13.823 11.634 -19.367 1.00 38.94 253 TYR A C 1
ATOM 1839 O O . TYR A 1 253 ? -13.913 11.342 -20.556 1.00 38.94 253 TYR A O 1
ATOM 1847 N N . VAL A 1 254 ? -13.087 10.926 -18.501 1.00 44.81 254 VAL A N 1
ATOM 1848 C CA . VAL A 1 254 ? -12.417 9.649 -18.815 1.00 44.81 254 VAL A CA 1
ATOM 1849 C C . VAL A 1 254 ? -13.169 8.517 -18.117 1.00 44.81 254 VAL A C 1
ATOM 1851 O O . VAL A 1 254 ? -13.382 8.556 -16.897 1.00 44.81 254 VAL A O 1
ATOM 1854 N N . ALA A 1 255 ? -13.625 7.533 -18.892 1.00 34.50 255 ALA A N 1
ATOM 1855 C CA . ALA A 1 255 ? -14.424 6.420 -18.391 1.00 34.50 255 ALA A CA 1
ATOM 1856 C C . ALA A 1 255 ? -13.582 5.447 -17.533 1.00 34.50 255 ALA A C 1
ATOM 1858 O O . ALA A 1 255 ? -12.364 5.358 -17.696 1.00 34.50 255 ALA A O 1
ATOM 1859 N N . PRO A 1 256 ? -14.200 4.685 -16.608 1.00 36.12 256 PRO A N 1
ATOM 1860 C CA . PRO A 1 256 ? -13.486 3.669 -15.838 1.00 36.12 256 PRO A CA 1
ATOM 1861 C C . PRO A 1 256 ? -12.893 2.594 -16.764 1.00 36.12 256 PRO A C 1
ATOM 1863 O O . PRO A 1 256 ? -13.646 1.876 -17.417 1.00 36.12 256 PRO A O 1
ATOM 1866 N N . GLY A 1 257 ? -11.563 2.465 -16.787 1.00 47.53 257 GLY A N 1
ATOM 1867 C CA . GLY A 1 257 ? -10.849 1.460 -17.588 1.00 47.53 257 GLY A CA 1
ATOM 1868 C C . GLY A 1 257 ? -9.921 2.017 -18.672 1.00 47.53 257 GLY A C 1
ATOM 1869 O O . GLY A 1 257 ? -9.217 1.227 -19.292 1.00 47.53 257 GLY A O 1
ATOM 1870 N N . GLU A 1 258 ? -9.871 3.336 -18.870 1.00 40.38 258 GLU A N 1
ATOM 1871 C CA . GLU A 1 258 ? -8.897 3.982 -19.761 1.00 40.38 258 GLU A CA 1
ATOM 1872 C C . GLU A 1 258 ? -7.869 4.795 -18.963 1.00 40.38 258 GLU A C 1
ATOM 1874 O O . GLU A 1 258 ? -8.209 5.453 -17.973 1.00 40.38 258 GLU A O 1
ATOM 1879 N N . ALA A 1 259 ? -6.599 4.719 -19.371 1.00 42.22 259 ALA A N 1
ATOM 1880 C CA . ALA A 1 259 ? -5.513 5.457 -18.740 1.00 42.22 259 ALA A CA 1
ATOM 1881 C C . ALA A 1 259 ? -5.571 6.958 -19.102 1.00 42.22 259 ALA A C 1
ATOM 1883 O O . ALA A 1 259 ? -5.878 7.306 -20.246 1.00 42.22 259 ALA A O 1
ATOM 1884 N N . PRO A 1 260 ? -5.298 7.866 -18.145 1.00 42.66 260 PRO A N 1
ATOM 1885 C CA . PRO A 1 260 ? -5.262 9.303 -18.405 1.00 42.66 260 PRO A CA 1
ATOM 1886 C C . PRO A 1 260 ? -4.054 9.704 -19.277 1.00 42.66 260 PRO A C 1
ATOM 1888 O O . PRO A 1 260 ? -3.064 8.971 -19.321 1.00 42.66 260 PRO A O 1
ATOM 1891 N N . PRO A 1 261 ? -4.089 10.881 -19.936 1.00 36.94 261 PRO A N 1
ATOM 1892 C CA . PRO A 1 261 ? -3.006 11.345 -20.807 1.00 36.94 261 PRO A CA 1
ATOM 1893 C C . PRO A 1 261 ? -1.642 11.313 -20.098 1.00 36.94 261 PRO A C 1
ATOM 1895 O O . PRO A 1 261 ? -1.516 11.815 -18.983 1.00 36.94 261 PRO A O 1
ATOM 1898 N N . GLY A 1 262 ? -0.643 10.698 -20.740 1.00 42.44 262 GLY A N 1
ATOM 1899 C CA . GLY A 1 262 ? 0.686 10.433 -20.164 1.00 42.44 262 GLY A CA 1
ATOM 1900 C C . GLY A 1 262 ? 0.910 8.973 -19.746 1.00 42.44 262 GLY A C 1
ATOM 1901 O O . GLY A 1 262 ? 2.050 8.555 -19.566 1.00 42.44 262 GLY A O 1
ATOM 1902 N N . PHE A 1 263 ? -0.155 8.175 -19.676 1.00 43.72 263 PHE A N 1
ATOM 1903 C CA . PHE A 1 263 ? -0.108 6.718 -19.564 1.00 43.72 263 PHE A CA 1
ATOM 1904 C C . PHE A 1 263 ? -1.103 6.109 -20.563 1.00 43.72 263 PHE A C 1
ATOM 1906 O O . PHE A 1 263 ? -2.086 6.746 -20.939 1.00 43.72 263 PHE A O 1
ATOM 1913 N N . ARG A 1 264 ? -0.832 4.895 -21.043 1.00 46.00 264 ARG A N 1
ATOM 1914 C CA . ARG A 1 264 ? -1.774 4.109 -21.855 1.00 46.00 264 ARG A CA 1
ATOM 1915 C C . ARG A 1 264 ? -2.274 2.908 -21.078 1.00 46.00 264 ARG A C 1
ATOM 1917 O O . ARG A 1 264 ? 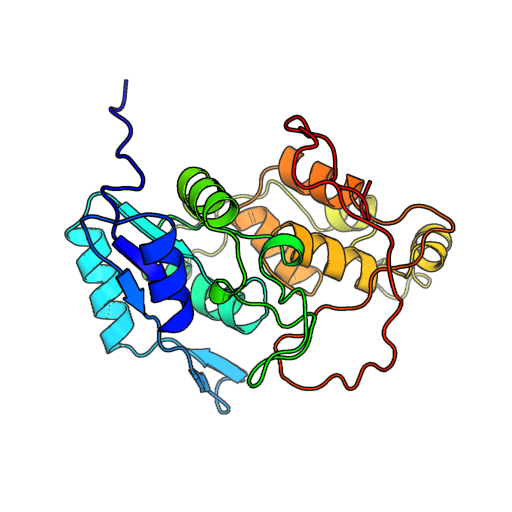-1.484 2.370 -20.275 1.00 46.00 264 ARG A O 1
#

Radius of gyration: 18.79 Å; chains: 1; bounding box: 50×45×50 Å

Secondary structure (DSSP, 8-state):
------GGGEEEEESSHHHHHHHHHH---TT-EEE---EEETTTTEEE--HHHHHHHHHHHHHSSEEEEE--SSHHHHHHHHHHHHH-TT-EEE---GGGSB-SS--SS--TTBB-GGGS-HHHHHHHHHT-EE-SS-STT------S--HHHHHHTTSSPPSTT--SS-HHHHHTTHHHHHHHHHHHHHTS-S--HHHHHHHHHHT--HHHHHHHHHTSPPTTSPPPPPPB-SSS-----PPP-----TT----TTSPPTT--

Organism: NCBI:txid81844

InterPro domains:
  IPR006171 TOPRIM domain [PF01751] (11-88)
  IPR025156 Ribonuclease M5, C-terminal domain [PF13331] (114-217)